Protein AF-A0A441V9D4-F1 (afdb_monomer_lite)

pLDDT: mean 89.5, std 7.56, range [53.25, 98.12]

Foldseek 3Di:
DQQQPDPDDLDDDLQCLLSNQDAVVVVGPQADNVSAGVAADDQHFDFPPDDPPAFRAADDDDDDDDDPPDPPVVSVVSVVVVCVCLPPVNQLVCCVRRVDHDDPVSLVDVVVVVCVSSRRCSSLCSLFPVVCSRDDPDPPQLDCVVLVVLVVVLVVCCVVVVDPPVVSVVSSVVVSCVVLVVQVVCCVVPVPSVVPRDDDDDDDDVVVFEPPVVGHHDDDPDRDDDTDDDDVVVVSCNSPVD

Radius of gyration: 22.53 Å; chains: 1; bounding box: 52×40×64 Å

Sequence (242 aa):
LSQGNVAQQIFWYTAFLADMVKPKSEGNNTVDDEGNLLWRMAPSPHGPYWKEGQKIGYQDVGSWTILKSTPADRAKAAWLYAQFVVSKTVSLKKSHVGLTLIRDSDIRHQSFTDRAPKLGGWVEFYRSPDRVAWSPTGINVPDYPKLAQIWWQQIGDVNSGAFTPQQAMDRLAEEMDITMARMQAADESAKVYGGCGPRLNEPKDPAEWLGKPNGPKAKLENEKPKGETIVYEELIKRWTTQ

Secondary structure (DSSP, 8-state):
-TTS--S--S---GGGTTGGGS-GGGT-TTB-TTS-BS----PPPPPTT--TTS-------------TTS-HHHHHHHHHHHHHHTSHHHHHHHHHHH---S-HHHHTSHHHHHHGGGTTTHHHHHHSGGGGGG----TT-TTHHHHHHHHHHHHHHHHTTSS-HHHHHHHHHHHHHHHHHHHHHHHHHH-TTTT----PPPP--GGGTTTSTTSPPPPPS-SSPPP----HHHHHHHHH--

Structure (mmCIF, N/CA/C/O backbone):
data_AF-A0A441V9D4-F1
#
_entry.id   AF-A0A441V9D4-F1
#
loop_
_atom_site.group_PDB
_atom_site.id
_atom_site.type_symbol
_atom_site.label_atom_id
_atom_site.label_alt_id
_atom_site.label_comp_id
_atom_site.label_asym_id
_atom_site.label_entity_id
_atom_site.label_seq_id
_atom_site.pdbx_PDB_ins_code
_atom_site.Cartn_x
_atom_site.Cartn_y
_atom_site.Cartn_z
_atom_site.occupancy
_atom_site.B_iso_or_equiv
_atom_site.auth_seq_id
_atom_site.auth_comp_id
_atom_site.auth_asym_id
_atom_site.auth_atom_id
_atom_site.pdbx_PDB_model_num
ATOM 1 N N . LEU A 1 1 ? 3.355 -6.249 15.312 1.00 61.53 1 LEU A N 1
ATOM 2 C CA . LEU A 1 1 ? 2.379 -5.226 14.853 1.00 61.53 1 LEU A CA 1
ATOM 3 C C . LEU A 1 1 ? 1.084 -5.323 15.642 1.00 61.53 1 LEU A C 1
ATOM 5 O O . LEU A 1 1 ? 0.944 -4.566 16.589 1.00 61.53 1 LEU A O 1
ATOM 9 N N . SER A 1 2 ? 0.219 -6.309 15.378 1.00 69.00 2 SER A N 1
ATOM 10 C CA . SER A 1 2 ? -0.985 -6.555 16.198 1.00 69.00 2 SER A CA 1
ATOM 11 C C . SER A 1 2 ? -0.696 -7.085 17.606 1.00 69.00 2 SER A C 1
ATOM 13 O O . SER A 1 2 ? -1.579 -7.123 18.446 1.00 69.00 2 SER A O 1
ATOM 15 N N . GLN A 1 3 ? 0.553 -7.463 17.882 1.00 77.19 3 GLN A N 1
ATOM 16 C CA . GLN A 1 3 ? 1.002 -7.949 19.188 1.00 77.19 3 GLN A CA 1
ATOM 17 C C . GLN A 1 3 ? 1.490 -6.839 20.140 1.00 77.19 3 GLN A C 1
ATOM 19 O O . GLN A 1 3 ? 1.937 -7.155 21.238 1.00 77.19 3 GLN A O 1
ATOM 24 N N . GLY A 1 4 ? 1.462 -5.561 19.733 1.00 78.94 4 GLY A N 1
ATOM 25 C CA . GLY A 1 4 ? 1.824 -4.428 20.606 1.00 78.94 4 GLY A CA 1
ATOM 26 C C . GLY A 1 4 ? 3.320 -4.255 20.908 1.00 78.94 4 GLY A C 1
ATOM 27 O O . GLY A 1 4 ? 3.685 -3.493 21.791 1.00 78.94 4 GLY A O 1
ATOM 28 N N . ASN A 1 5 ? 4.203 -4.934 20.174 1.00 85.88 5 ASN A N 1
ATOM 29 C CA . ASN A 1 5 ? 5.654 -4.921 20.400 1.00 85.88 5 ASN A CA 1
ATOM 30 C C . ASN A 1 5 ? 6.437 -3.890 19.561 1.00 85.88 5 ASN A C 1
ATOM 32 O O . ASN A 1 5 ? 7.664 -3.907 19.556 1.00 85.88 5 ASN A O 1
ATOM 36 N N . VAL A 1 6 ? 5.748 -3.031 18.806 1.00 85.50 6 VAL A N 1
ATOM 37 C CA . VAL A 1 6 ? 6.351 -2.053 17.888 1.00 85.50 6 VAL A CA 1
ATOM 38 C C . VAL A 1 6 ? 5.727 -0.686 18.153 1.00 85.50 6 VAL A C 1
ATOM 40 O O . VAL A 1 6 ? 4.509 -0.557 18.092 1.00 85.50 6 VAL A O 1
ATOM 43 N N . ALA A 1 7 ? 6.559 0.326 18.420 1.00 85.12 7 ALA A N 1
ATOM 44 C CA . ALA A 1 7 ? 6.100 1.671 18.783 1.00 85.12 7 ALA A CA 1
ATOM 45 C C . ALA A 1 7 ? 5.559 2.488 17.595 1.00 85.12 7 ALA A C 1
ATOM 47 O O . ALA A 1 7 ? 4.686 3.331 17.772 1.00 85.12 7 ALA A O 1
ATOM 48 N N . GLN A 1 8 ? 6.066 2.245 16.382 1.00 86.25 8 GLN A N 1
ATOM 49 C CA . GLN A 1 8 ? 5.631 2.944 15.175 1.00 86.25 8 GLN A CA 1
ATOM 50 C C . GLN A 1 8 ? 5.748 2.044 13.949 1.00 86.25 8 GLN A C 1
ATOM 52 O O . GLN A 1 8 ? 6.710 1.290 13.802 1.00 86.25 8 GLN A O 1
ATOM 57 N N . GLN A 1 9 ? 4.785 2.171 13.039 1.00 83.81 9 GLN A N 1
ATOM 58 C CA . GLN A 1 9 ? 4.801 1.493 11.754 1.00 83.81 9 GLN A CA 1
ATOM 59 C C . GLN A 1 9 ? 4.514 2.484 10.623 1.00 83.81 9 GLN A C 1
ATOM 61 O O . GLN A 1 9 ? 3.628 3.325 10.738 1.00 83.81 9 GLN A O 1
ATOM 66 N N . ILE A 1 10 ? 5.268 2.375 9.530 1.00 83.38 10 ILE A N 1
ATOM 67 C CA . ILE A 1 10 ? 5.139 3.237 8.338 1.00 83.38 10 ILE A CA 1
ATOM 68 C C . ILE A 1 10 ? 4.354 2.577 7.195 1.00 83.38 10 ILE A C 1
ATOM 70 O O . ILE A 1 10 ? 4.131 3.177 6.150 1.00 83.38 10 ILE A O 1
ATOM 74 N N . PHE A 1 11 ? 3.954 1.327 7.398 1.00 79.56 11 PHE A N 1
ATOM 75 C CA . PHE A 1 11 ? 3.250 0.474 6.452 1.00 79.56 11 PHE A CA 1
ATOM 76 C C . PHE A 1 11 ? 2.090 -0.198 7.188 1.00 79.56 11 PHE A C 1
ATOM 78 O O . PHE A 1 11 ? 2.214 -0.428 8.380 1.00 79.56 11 PHE A O 1
ATOM 85 N N . TRP A 1 12 ? 0.968 -0.512 6.544 1.00 76.38 12 TRP A N 1
ATOM 86 C CA . TRP A 1 12 ? -0.177 -1.107 7.245 1.00 76.38 12 TRP A CA 1
ATOM 87 C C . TRP A 1 12 ? -1.007 -1.976 6.288 1.00 76.38 12 TRP A C 1
ATOM 89 O O . TRP A 1 12 ? -1.479 -1.488 5.269 1.00 76.38 12 TRP A O 1
ATOM 99 N N . TYR A 1 13 ? -1.267 -3.239 6.653 1.00 80.56 13 TYR A N 1
ATOM 100 C CA . TYR A 1 13 ? -2.389 -4.026 6.111 1.00 80.56 13 TYR A CA 1
ATOM 101 C C . TYR A 1 13 ? -3.687 -3.874 6.922 1.00 80.56 13 TYR A C 1
ATOM 103 O O . TYR A 1 13 ? -3.770 -4.339 8.064 1.00 80.56 13 TYR A O 1
ATOM 111 N N . THR A 1 14 ? -4.712 -3.240 6.349 1.00 80.06 14 THR A N 1
ATOM 112 C CA . THR A 1 14 ? -6.026 -3.061 7.005 1.00 80.06 14 THR A CA 1
ATOM 113 C C . THR A 1 14 ? -6.645 -4.382 7.468 1.00 80.06 14 THR A C 1
ATOM 115 O O . THR A 1 14 ? -7.387 -4.390 8.444 1.00 80.06 14 THR A O 1
ATOM 118 N N . ALA A 1 15 ? -6.258 -5.506 6.858 1.00 82.56 15 ALA A N 1
ATOM 119 C CA . ALA A 1 15 ? -6.639 -6.855 7.273 1.00 82.56 15 ALA A CA 1
ATOM 120 C C . ALA A 1 15 ? -6.346 -7.173 8.755 1.00 82.56 15 ALA A C 1
ATOM 122 O O . ALA A 1 15 ? -7.066 -7.967 9.351 1.00 82.56 15 ALA A O 1
ATOM 123 N N . PHE A 1 16 ? -5.331 -6.552 9.367 1.00 87.12 16 PHE A N 1
ATOM 124 C CA . PHE A 1 16 ? -4.980 -6.783 10.776 1.00 87.12 16 PHE A CA 1
ATOM 125 C C . PHE A 1 16 ? -5.658 -5.813 11.747 1.00 87.12 16 PHE A C 1
ATOM 127 O O . PHE A 1 16 ? -5.557 -5.980 12.961 1.00 87.12 16 PHE A O 1
ATOM 134 N N . LEU A 1 17 ? -6.349 -4.790 11.239 1.00 89.88 17 LEU A N 1
ATOM 135 C CA . LEU A 1 17 ? -6.917 -3.735 12.074 1.00 89.88 17 LEU A CA 1
ATOM 136 C C . LEU A 1 17 ? -8.009 -4.269 13.012 1.00 89.88 17 LEU A C 1
ATOM 138 O O . LEU A 1 17 ? -8.083 -3.839 14.158 1.00 89.88 17 LEU A O 1
ATOM 142 N N . ALA A 1 18 ? -8.817 -5.229 12.555 1.00 92.25 18 ALA A N 1
ATOM 143 C CA . ALA A 1 18 ? -9.831 -5.869 13.391 1.00 92.25 18 ALA A CA 1
ATOM 144 C C . ALA A 1 18 ? -9.222 -6.548 14.631 1.00 92.25 18 ALA A C 1
ATOM 146 O O . ALA A 1 18 ? -9.788 -6.443 15.716 1.00 92.25 18 ALA A O 1
ATOM 147 N N . ASP A 1 19 ? -8.051 -7.178 14.497 1.00 91.25 19 ASP A N 1
ATOM 148 C CA . ASP A 1 19 ? -7.349 -7.793 15.627 1.00 91.25 19 ASP A CA 1
ATOM 149 C C . ASP A 1 19 ? -6.736 -6.747 16.567 1.00 91.25 19 ASP A C 1
ATOM 151 O O . ASP A 1 19 ? -6.732 -6.936 17.778 1.00 91.25 19 ASP A O 1
ATOM 155 N N . MET A 1 20 ? -6.291 -5.607 16.028 1.00 91.19 20 MET A N 1
ATOM 156 C CA . MET A 1 20 ? -5.691 -4.499 16.790 1.00 91.19 20 MET A CA 1
ATOM 157 C C . MET A 1 20 ? -6.681 -3.695 17.646 1.00 91.19 20 MET A C 1
ATOM 159 O O . MET A 1 20 ? -6.271 -2.799 18.391 1.00 91.19 20 MET A O 1
ATOM 163 N N . VAL A 1 21 ? -7.979 -3.973 17.531 1.00 92.56 21 VAL A N 1
ATOM 164 C CA . VAL A 1 21 ? -9.031 -3.329 18.334 1.00 92.56 21 VAL A CA 1
ATOM 165 C C . VAL A 1 21 ? -9.796 -4.324 19.207 1.00 92.56 21 VAL A C 1
ATOM 167 O O . VAL A 1 21 ? -10.773 -3.946 19.854 1.00 92.56 21 VAL A O 1
ATOM 170 N N . LYS A 1 22 ? -9.375 -5.596 19.230 1.00 92.88 22 LYS A N 1
ATOM 171 C CA . LYS A 1 22 ? -9.958 -6.599 20.124 1.00 92.88 22 LYS A CA 1
ATOM 172 C C . LYS A 1 22 ? -9.687 -6.250 21.592 1.00 92.88 22 LYS A C 1
ATOM 174 O O . LYS A 1 22 ? -8.678 -5.607 21.881 1.00 92.88 22 LYS A O 1
ATOM 179 N N . PRO A 1 23 ? -10.544 -6.681 22.527 1.00 92.88 23 PRO A N 1
ATOM 180 C CA . PRO A 1 23 ? -10.295 -6.514 23.954 1.00 92.88 23 PRO A CA 1
ATOM 181 C C . PRO A 1 23 ? -9.017 -7.221 24.420 1.00 92.88 23 PRO A C 1
ATOM 183 O O . PRO A 1 23 ? -8.630 -8.259 23.879 1.00 92.88 23 PRO A O 1
ATOM 186 N N . LYS A 1 24 ? -8.415 -6.717 25.502 1.00 91.88 24 LYS A N 1
ATOM 187 C CA . LYS A 1 24 ? -7.243 -7.338 26.140 1.00 91.88 24 LYS A CA 1
ATOM 188 C C . LYS A 1 24 ? -7.515 -8.769 26.617 1.00 91.88 24 LYS A C 1
ATOM 190 O O . LYS A 1 24 ? -6.626 -9.613 26.565 1.00 91.88 24 LYS A O 1
ATOM 195 N N . SER A 1 25 ? -8.759 -9.071 26.999 1.00 92.38 25 SER A N 1
ATOM 196 C CA . SER A 1 25 ? -9.208 -10.418 27.386 1.00 92.38 25 SER A CA 1
ATOM 197 C C . SER A 1 25 ? -9.105 -11.460 26.265 1.00 92.38 25 SER A C 1
ATOM 199 O O . SER A 1 25 ? -9.059 -12.651 26.556 1.00 92.38 25 SER A O 1
ATOM 201 N N . GLU A 1 26 ? -9.021 -11.036 25.001 1.00 92.50 26 GLU A N 1
ATOM 202 C CA . GLU A 1 26 ? -8.775 -11.909 23.844 1.00 92.50 26 GLU A CA 1
ATOM 203 C C . GLU A 1 26 ? -7.275 -12.022 23.497 1.00 92.50 26 GLU A C 1
ATOM 205 O O . GLU A 1 26 ? -6.914 -12.486 22.417 1.00 92.50 26 GLU A O 1
ATOM 210 N N . GLY A 1 27 ? -6.385 -11.593 24.400 1.00 90.06 27 GLY A N 1
ATOM 211 C CA . GLY A 1 27 ? -4.933 -11.632 24.207 1.00 90.06 27 GLY A CA 1
ATOM 212 C C . GLY A 1 27 ? -4.378 -10.465 23.386 1.00 90.06 27 GLY A C 1
ATOM 213 O O . GLY A 1 27 ? -3.260 -10.556 22.877 1.00 90.06 27 GLY A O 1
ATOM 214 N N . ASN A 1 28 ? -5.141 -9.378 23.232 1.00 91.19 28 ASN A N 1
ATOM 215 C CA . ASN A 1 28 ? -4.685 -8.197 22.510 1.00 91.19 28 ASN A CA 1
ATOM 216 C C . ASN A 1 28 ? -3.871 -7.248 23.406 1.00 91.19 28 ASN A C 1
ATOM 218 O O . ASN A 1 28 ? -4.393 -6.688 24.365 1.00 91.19 28 ASN A O 1
ATOM 222 N N . ASN A 1 29 ? -2.619 -6.987 23.034 1.00 92.31 29 ASN A N 1
ATOM 223 C CA . ASN A 1 29 ? -1.729 -6.070 23.754 1.00 92.31 29 ASN A CA 1
ATOM 224 C C . ASN A 1 29 ? -1.751 -4.632 23.210 1.00 92.31 29 ASN A C 1
ATOM 226 O O . ASN A 1 29 ? -0.979 -3.792 23.663 1.00 92.31 29 ASN A O 1
ATOM 230 N N . THR A 1 30 ? -2.577 -4.330 22.205 1.00 91.69 30 THR A N 1
ATOM 231 C CA . THR A 1 30 ? -2.666 -2.985 21.611 1.00 91.69 30 THR A CA 1
ATOM 232 C C . THR A 1 30 ? -3.759 -2.120 22.239 1.00 91.69 30 THR A C 1
ATOM 234 O O . THR A 1 30 ? -4.046 -1.032 21.730 1.00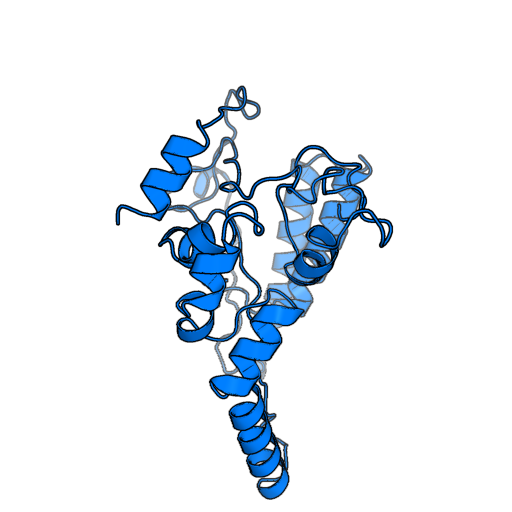 91.69 30 THR A O 1
ATOM 237 N N . VAL A 1 31 ? -4.369 -2.594 23.328 1.00 93.25 31 VAL A N 1
ATOM 238 C CA . VAL A 1 31 ? -5.393 -1.897 24.111 1.00 93.25 31 VAL A CA 1
ATOM 239 C C . VAL A 1 31 ? -5.057 -1.948 25.604 1.00 93.25 31 VAL A C 1
ATOM 241 O O . VAL A 1 31 ? -4.401 -2.888 26.056 1.00 93.25 31 VAL A O 1
ATOM 244 N N . ASP A 1 32 ? -5.479 -0.935 26.358 1.00 92.19 32 ASP A N 1
ATOM 245 C CA . ASP A 1 32 ? -5.360 -0.903 27.821 1.00 92.19 32 ASP A CA 1
ATOM 246 C C . ASP A 1 32 ? -6.441 -1.759 28.516 1.00 92.19 32 ASP A C 1
ATOM 248 O O . ASP A 1 32 ? -7.253 -2.429 27.865 1.00 92.19 32 ASP A O 1
ATOM 252 N N . ASP A 1 33 ? -6.415 -1.783 29.852 1.00 92.44 33 ASP A N 1
ATOM 253 C CA . ASP A 1 33 ? -7.360 -2.553 30.671 1.00 92.44 33 ASP A CA 1
ATOM 254 C C . ASP A 1 33 ? -8.800 -2.012 30.571 1.00 92.44 33 ASP A C 1
ATOM 256 O O . ASP A 1 33 ? -9.765 -2.765 30.712 1.00 92.44 33 ASP A O 1
ATOM 260 N N . GLU A 1 34 ? -8.958 -0.734 30.228 1.00 91.00 34 GLU A N 1
ATOM 261 C CA . GLU A 1 34 ? -10.229 -0.058 29.962 1.00 91.00 34 GLU A CA 1
ATOM 262 C C . GLU A 1 34 ? -10.699 -0.205 28.495 1.00 91.00 34 GLU A C 1
ATOM 264 O O . GLU A 1 34 ? -11.751 0.318 28.098 1.00 91.00 34 GLU A O 1
ATOM 269 N N . GLY A 1 35 ? -9.940 -0.923 27.661 1.00 89.50 35 GLY A N 1
ATOM 270 C CA . GLY A 1 35 ? -10.241 -1.160 26.251 1.00 89.50 35 GLY A CA 1
ATOM 271 C C . GLY A 1 35 ? -10.093 0.083 25.366 1.00 89.50 35 GLY A C 1
ATOM 272 O O . GLY A 1 35 ? -10.810 0.227 24.368 1.00 89.50 35 GLY A O 1
ATOM 273 N N . ASN A 1 36 ? -9.234 1.032 25.727 1.00 92.19 36 ASN A N 1
ATOM 274 C CA . ASN A 1 36 ? -8.791 2.111 24.850 1.00 92.19 36 ASN A CA 1
ATOM 275 C C . ASN A 1 36 ? -7.560 1.677 24.061 1.00 92.19 36 ASN A C 1
ATOM 277 O O . ASN A 1 36 ? -6.703 0.944 24.543 1.00 92.19 36 ASN A O 1
ATOM 281 N N . LEU A 1 37 ? -7.465 2.152 22.821 1.00 93.44 37 LEU A N 1
ATOM 282 C CA . LEU A 1 37 ? -6.337 1.823 21.959 1.00 93.44 37 LEU A CA 1
ATOM 283 C C . LEU A 1 37 ? -5.064 2.528 22.436 1.00 93.44 37 LEU A C 1
ATOM 285 O O . LEU A 1 37 ? -5.075 3.742 22.662 1.00 93.44 37 LEU A O 1
ATOM 289 N N . LEU A 1 38 ? -3.957 1.788 22.455 1.00 92.62 38 LEU A N 1
ATOM 290 C CA . LEU A 1 38 ? -2.610 2.286 22.761 1.00 92.62 38 LEU A CA 1
ATOM 291 C C . LEU A 1 38 ? -1.869 2.824 21.525 1.00 92.62 38 LEU A C 1
ATOM 293 O O . LEU A 1 38 ? -0.690 3.156 21.591 1.00 92.62 38 LEU A O 1
ATOM 297 N N . TRP A 1 39 ? -2.552 2.907 20.382 1.00 91.44 39 TRP A N 1
ATOM 298 C CA . TRP A 1 39 ? -2.001 3.380 19.115 1.00 91.44 39 TRP A CA 1
ATOM 299 C C . TRP A 1 39 ? -2.919 4.415 18.461 1.00 91.44 39 TRP A C 1
ATOM 301 O O . TRP A 1 39 ? -4.109 4.519 18.782 1.00 91.44 39 TRP A O 1
ATOM 311 N N . ARG A 1 40 ? -2.362 5.193 17.529 1.00 91.31 40 ARG A N 1
ATOM 312 C CA . ARG A 1 40 ? -3.092 6.162 16.703 1.00 91.31 40 ARG A CA 1
ATOM 313 C C . ARG A 1 40 ? -2.630 6.084 15.251 1.00 91.31 40 ARG A C 1
ATOM 315 O O . ARG A 1 40 ? -1.457 5.844 14.980 1.00 91.31 40 ARG A O 1
ATOM 322 N N . MET A 1 41 ? -3.562 6.287 14.329 1.00 89.12 41 MET A N 1
ATOM 323 C CA . MET A 1 41 ? -3.288 6.443 12.906 1.00 89.12 41 MET A CA 1
ATOM 324 C C . MET A 1 41 ? -2.726 7.837 12.648 1.00 89.12 41 MET A C 1
ATOM 326 O O . MET A 1 41 ? -3.312 8.816 13.095 1.00 89.12 41 MET A O 1
ATOM 330 N N . ALA A 1 42 ? -1.622 7.927 11.913 1.00 85.75 42 ALA A N 1
ATOM 331 C CA . ALA A 1 42 ? -0.953 9.179 11.578 1.00 85.75 42 ALA A CA 1
ATOM 332 C C . ALA A 1 42 ? -0.572 9.202 10.085 1.00 85.75 42 ALA A C 1
ATOM 334 O O . ALA A 1 42 ? -0.515 8.136 9.464 1.00 85.75 42 ALA A O 1
ATOM 335 N N . PRO A 1 43 ? -0.306 10.383 9.493 1.00 79.56 43 PRO A N 1
ATOM 336 C CA . PRO A 1 43 ? 0.235 10.488 8.146 1.00 79.56 43 PRO A CA 1
ATOM 337 C C . PRO A 1 43 ? 1.541 9.715 8.003 1.00 79.56 43 PRO A C 1
ATOM 339 O O . PRO A 1 43 ? 2.316 9.593 8.955 1.00 79.56 43 PRO A O 1
ATOM 342 N N . SER A 1 44 ? 1.808 9.242 6.787 1.00 83.69 44 SER A N 1
ATOM 343 C CA . SER A 1 44 ? 3.108 8.664 6.465 1.00 83.69 44 SER A CA 1
ATOM 344 C C . SER A 1 44 ? 4.213 9.708 6.678 1.00 83.69 44 SER A C 1
ATOM 346 O O . SER A 1 44 ? 4.051 10.853 6.251 1.00 83.69 44 SER A O 1
ATOM 348 N N . PRO A 1 45 ? 5.338 9.340 7.316 1.00 86.19 45 PRO A N 1
ATOM 349 C CA . PRO A 1 45 ? 6.486 10.229 7.408 1.00 86.19 45 PRO A CA 1
ATOM 350 C C . PRO A 1 45 ? 7.073 10.482 6.018 1.00 86.19 45 PRO A C 1
ATOM 352 O O . PRO A 1 45 ? 7.020 9.624 5.134 1.00 86.19 45 PRO A O 1
ATOM 355 N N . HIS A 1 46 ? 7.667 11.657 5.835 1.00 88.19 46 HIS A N 1
ATOM 356 C CA . HIS A 1 46 ? 8.304 12.038 4.581 1.00 88.19 46 HIS A CA 1
ATOM 357 C C . HIS A 1 46 ? 9.800 11.723 4.601 1.00 88.19 46 HIS A C 1
ATOM 359 O O . HIS A 1 46 ? 10.487 11.936 5.600 1.00 88.19 46 HIS A O 1
ATOM 365 N N . GLY A 1 47 ? 10.305 11.215 3.475 1.00 89.69 47 GLY A N 1
ATOM 366 C CA . GLY A 1 47 ? 11.741 11.089 3.241 1.00 89.69 47 GLY A CA 1
ATOM 367 C C . GLY A 1 47 ? 12.368 12.425 2.821 1.00 89.69 47 GLY A C 1
ATOM 368 O O . GLY A 1 47 ? 11.653 13.329 2.390 1.00 89.69 47 GLY A O 1
ATOM 369 N N . PRO A 1 48 ? 13.706 12.544 2.850 1.00 92.19 48 PRO A N 1
ATOM 370 C CA . PRO A 1 48 ? 14.427 13.786 2.525 1.00 92.19 48 PRO A CA 1
ATOM 371 C C . PRO A 1 48 ? 14.222 14.261 1.076 1.00 92.19 48 PRO A C 1
ATOM 373 O O . PRO A 1 48 ? 14.424 15.427 0.755 1.00 92.19 48 PRO A O 1
ATOM 376 N N . TYR A 1 49 ? 13.814 13.349 0.193 1.00 89.06 49 TYR A N 1
ATOM 377 C CA . TYR A 1 49 ? 13.533 13.617 -1.215 1.00 89.06 49 TYR A CA 1
ATOM 378 C C . TYR A 1 49 ? 12.090 14.031 -1.496 1.00 89.06 49 TYR A C 1
ATOM 380 O O . TYR A 1 49 ? 11.790 14.441 -2.623 1.00 89.06 49 TYR A O 1
ATOM 388 N N . TRP A 1 50 ? 11.206 13.889 -0.505 1.00 89.75 50 TRP A N 1
ATOM 389 C CA . TRP A 1 50 ? 9.788 14.157 -0.669 1.00 89.75 50 TRP A CA 1
ATOM 390 C C . TRP A 1 50 ? 9.530 15.661 -0.820 1.00 89.75 50 TRP A C 1
ATOM 392 O O . TRP A 1 50 ? 10.155 16.486 -0.155 1.00 89.75 50 TRP A O 1
ATOM 402 N N . LYS A 1 51 ? 8.589 16.021 -1.692 1.00 86.88 51 LYS A N 1
ATOM 403 C CA . LYS A 1 51 ? 8.103 17.392 -1.887 1.00 86.88 51 LYS A CA 1
ATOM 404 C C . LYS A 1 51 ? 6.582 17.414 -1.891 1.00 86.88 51 LYS A C 1
ATOM 406 O O . LYS A 1 51 ? 5.953 16.432 -2.282 1.00 86.88 51 LYS A O 1
ATOM 411 N N . GLU A 1 52 ? 6.005 18.557 -1.532 1.00 84.81 52 GLU A N 1
ATOM 412 C CA . GLU A 1 52 ? 4.556 18.750 -1.574 1.00 84.81 52 GLU A CA 1
ATOM 413 C C . GLU A 1 52 ? 3.976 18.377 -2.949 1.00 84.81 52 GLU A C 1
ATOM 415 O O . GLU A 1 52 ? 4.546 18.686 -3.997 1.00 84.81 52 GLU A O 1
ATOM 420 N N . GLY A 1 53 ? 2.866 17.636 -2.929 1.00 80.88 53 GLY A N 1
ATOM 421 C CA . GLY A 1 53 ? 2.229 17.074 -4.121 1.00 80.88 53 GLY A CA 1
ATOM 422 C C . GLY A 1 53 ? 2.765 15.705 -4.558 1.00 80.88 53 GLY A C 1
ATOM 423 O O . GLY A 1 53 ? 2.116 15.038 -5.367 1.00 80.88 53 GLY A O 1
ATOM 424 N N . GLN A 1 54 ? 3.896 15.230 -4.021 1.00 82.81 54 GLN A N 1
ATOM 425 C CA . GLN A 1 54 ? 4.349 13.860 -4.271 1.00 82.81 54 GLN A CA 1
ATOM 426 C C . GLN A 1 54 ? 3.515 12.841 -3.491 1.00 82.81 54 GLN A C 1
ATOM 428 O O . GLN A 1 54 ? 3.103 13.069 -2.352 1.00 82.81 54 GLN A O 1
ATOM 433 N N . LYS A 1 55 ? 3.295 11.676 -4.110 1.00 78.38 55 LYS A N 1
ATOM 434 C CA . LYS A 1 55 ? 2.624 10.543 -3.468 1.00 78.38 55 LYS A CA 1
ATOM 435 C C . LYS A 1 55 ? 3.430 10.069 -2.258 1.00 78.38 55 LYS A C 1
ATOM 437 O O . LYS A 1 55 ? 4.656 10.032 -2.291 1.00 78.38 55 LYS A O 1
ATOM 442 N N . ILE A 1 56 ? 2.712 9.686 -1.210 1.00 82.56 56 ILE A N 1
ATOM 443 C CA . ILE A 1 56 ? 3.271 9.227 0.074 1.00 82.56 56 ILE A CA 1
ATOM 444 C C . ILE A 1 56 ? 3.242 7.701 0.227 1.00 82.56 56 ILE A C 1
ATOM 446 O O . ILE A 1 56 ? 3.751 7.153 1.199 1.00 82.56 56 ILE A O 1
ATOM 450 N N . GLY A 1 57 ? 2.667 7.007 -0.755 1.00 80.56 57 GLY A N 1
ATOM 451 C CA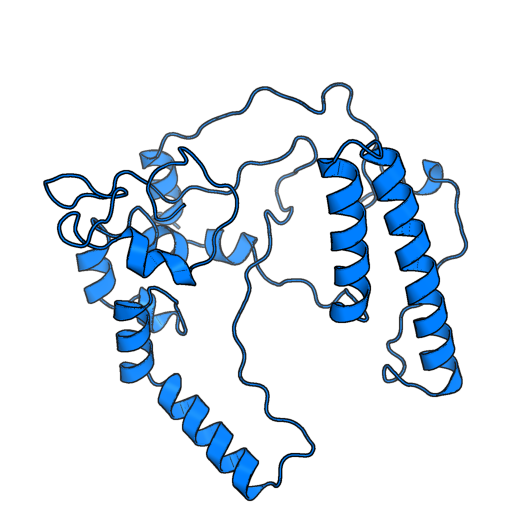 . GLY A 1 57 ? 2.597 5.555 -0.826 1.00 80.56 57 GLY A CA 1
ATOM 452 C C . GLY A 1 57 ? 1.559 5.108 -1.849 1.00 80.56 57 GLY A C 1
ATOM 453 O O . GLY A 1 57 ? 1.105 5.909 -2.670 1.00 80.56 57 GLY A O 1
ATOM 454 N N . TYR A 1 58 ? 1.182 3.833 -1.772 1.00 80.50 58 TYR A N 1
ATOM 455 C CA . TYR A 1 58 ? 0.078 3.252 -2.531 1.00 80.50 58 TYR A CA 1
ATOM 456 C C . TYR A 1 58 ? -0.960 2.622 -1.591 1.00 80.50 58 TYR A C 1
ATOM 458 O O . TYR A 1 58 ? -0.642 2.270 -0.454 1.00 80.50 58 TYR A O 1
ATOM 466 N N . GLN A 1 59 ? -2.202 2.504 -2.058 1.00 81.25 59 GLN A N 1
ATOM 467 C CA . GLN A 1 59 ? -3.252 1.719 -1.410 1.00 81.25 59 GLN A CA 1
ATOM 468 C C . GLN A 1 59 ? -3.655 0.566 -2.320 1.00 81.25 59 GLN A C 1
ATOM 470 O O . GLN A 1 59 ? -3.988 0.772 -3.488 1.00 81.25 59 GLN A O 1
ATOM 475 N N . ASP A 1 60 ? -3.680 -0.638 -1.760 1.00 81.00 60 ASP A N 1
ATOM 476 C CA . ASP A 1 60 ? -4.218 -1.798 -2.454 1.00 81.00 60 ASP A CA 1
ATOM 477 C C . ASP A 1 60 ? -5.745 -1.765 -2.407 1.00 81.00 60 ASP A C 1
ATOM 479 O O . ASP A 1 60 ? -6.359 -1.741 -1.336 1.00 81.00 60 ASP A O 1
ATOM 483 N N . VAL A 1 61 ? -6.369 -1.779 -3.585 1.00 82.69 61 VAL A N 1
ATOM 484 C CA . VAL A 1 61 ? -7.826 -1.790 -3.726 1.00 82.69 61 VAL A CA 1
ATOM 485 C C . VAL A 1 61 ? -8.260 -3.128 -4.309 1.00 82.69 61 VAL A C 1
ATOM 487 O O . VAL A 1 61 ? -8.011 -3.438 -5.476 1.00 82.69 61 VAL A O 1
ATOM 490 N N . GLY A 1 62 ? -8.938 -3.929 -3.487 1.00 84.56 62 GLY A N 1
ATOM 491 C CA . GLY A 1 62 ? -9.526 -5.190 -3.926 1.00 84.56 62 GLY A CA 1
ATOM 492 C C . GLY A 1 62 ? -10.538 -4.967 -5.051 1.00 84.56 62 GLY A C 1
ATOM 493 O O . GLY A 1 62 ? -11.409 -4.104 -4.952 1.00 84.56 62 GLY A O 1
ATOM 494 N N . SER A 1 63 ? -10.434 -5.764 -6.114 1.00 88.62 63 SER A N 1
ATOM 495 C CA . SER A 1 63 ? -11.303 -5.678 -7.290 1.00 88.62 63 SER A CA 1
ATOM 496 C C . SER A 1 63 ? -11.902 -7.039 -7.631 1.00 88.62 63 SER A C 1
ATOM 498 O O . SER A 1 63 ? -11.275 -8.079 -7.433 1.00 88.62 63 SER A O 1
ATOM 500 N N . TRP A 1 64 ? -13.121 -7.031 -8.169 1.00 93.56 64 TRP A N 1
ATOM 501 C CA . TRP A 1 64 ? -13.728 -8.223 -8.755 1.00 93.56 64 TRP A CA 1
ATOM 502 C C . TRP A 1 64 ? -13.287 -8.354 -10.210 1.00 93.56 64 TRP A C 1
ATOM 504 O O . TRP A 1 64 ? -13.641 -7.523 -11.044 1.00 93.56 64 TRP A O 1
ATOM 514 N N . THR A 1 65 ? -12.552 -9.418 -10.518 1.00 93.81 65 THR A N 1
ATOM 515 C CA . THR A 1 65 ? -12.082 -9.699 -11.878 1.00 93.81 65 THR A CA 1
ATOM 516 C C . THR A 1 65 ? -12.896 -10.836 -12.481 1.00 93.81 65 THR A C 1
ATOM 518 O O . THR A 1 65 ? -12.846 -11.965 -11.998 1.00 93.81 65 THR A O 1
ATOM 521 N N . ILE A 1 66 ? -13.633 -10.550 -13.555 1.00 95.75 66 ILE A N 1
ATOM 522 C CA . ILE A 1 66 ? -14.355 -11.556 -14.345 1.00 95.75 66 ILE A CA 1
ATOM 523 C C . ILE A 1 66 ? -13.591 -11.745 -15.656 1.00 95.75 66 ILE A C 1
ATOM 525 O O . ILE A 1 66 ? -13.470 -10.815 -16.452 1.00 95.75 66 ILE A O 1
ATOM 529 N N . LEU A 1 67 ? -13.042 -12.943 -15.873 1.00 95.62 67 LEU A N 1
ATOM 530 C CA . LEU A 1 67 ? -12.222 -13.226 -17.051 1.00 95.62 67 LEU A CA 1
ATOM 531 C C . LEU A 1 67 ? -13.078 -13.228 -18.319 1.00 95.62 67 L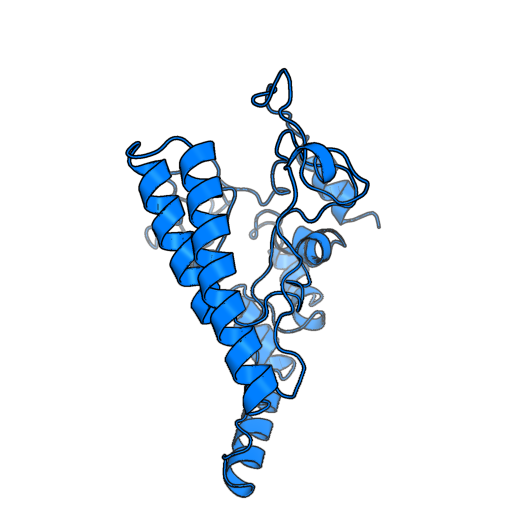EU A C 1
ATOM 533 O O . LEU A 1 67 ? -14.182 -13.773 -18.313 1.00 95.62 67 LEU A O 1
ATOM 537 N N . LYS A 1 68 ? -12.536 -12.715 -19.429 1.00 93.19 68 LYS A N 1
ATOM 538 C CA . LYS A 1 68 ? -13.208 -12.730 -20.744 1.00 93.19 68 LYS A CA 1
ATOM 539 C C . LYS A 1 68 ? -13.556 -14.142 -21.232 1.00 93.19 68 LYS A C 1
ATOM 541 O O . LYS A 1 68 ? -14.505 -14.304 -21.984 1.00 93.19 68 LYS A O 1
ATOM 546 N N . SER A 1 69 ? -12.798 -15.150 -20.801 1.00 96.62 69 SER A N 1
ATOM 547 C CA . SER A 1 69 ? -13.032 -16.565 -21.110 1.00 96.62 69 SER A CA 1
ATOM 548 C C . SER A 1 69 ? -14.157 -17.202 -20.287 1.00 96.62 69 SER A C 1
ATOM 550 O O . SER A 1 69 ? -14.530 -18.344 -20.550 1.00 96.62 69 SER A O 1
ATOM 552 N N . THR A 1 70 ? -14.694 -16.504 -19.281 1.00 97.56 70 THR A N 1
ATOM 553 C CA . THR A 1 70 ? -15.768 -17.032 -18.431 1.00 97.56 70 THR A CA 1
ATOM 554 C C . THR A 1 70 ? -17.049 -17.183 -19.259 1.00 97.56 70 THR A C 1
ATOM 556 O O . THR A 1 70 ? -17.489 -16.192 -19.846 1.00 97.56 70 THR A O 1
ATOM 559 N N . PRO A 1 71 ? -17.693 -18.369 -19.283 1.00 98.00 71 PRO A N 1
ATOM 560 C CA . PRO A 1 71 ? -18.990 -18.547 -19.931 1.00 98.00 71 PRO A CA 1
ATOM 561 C C . PRO A 1 71 ? -20.010 -17.500 -19.468 1.00 98.00 71 PRO A C 1
ATOM 563 O O . PRO A 1 71 ? -20.047 -17.137 -18.290 1.00 98.00 71 PRO A O 1
ATOM 566 N N . ALA A 1 72 ? -20.819 -16.988 -20.397 1.00 97.88 72 ALA A N 1
ATOM 567 C CA . ALA A 1 72 ? -21.647 -15.805 -20.160 1.00 97.88 72 ALA A CA 1
ATOM 568 C C . ALA A 1 72 ? -22.655 -15.974 -19.007 1.00 97.88 72 ALA A C 1
ATOM 570 O O . ALA A 1 72 ? -22.924 -15.024 -18.273 1.00 97.88 72 ALA A O 1
ATOM 571 N N . ASP A 1 73 ? -23.205 -17.174 -18.831 1.00 98.00 73 ASP A N 1
ATOM 572 C CA . ASP A 1 73 ? -24.088 -17.542 -17.721 1.00 98.00 73 ASP A CA 1
ATOM 573 C C . ASP A 1 73 ? -23.370 -17.443 -16.363 1.00 98.00 73 ASP A C 1
ATOM 575 O O . ASP A 1 73 ? -23.863 -16.796 -15.436 1.00 98.00 73 ASP A O 1
ATOM 579 N N . ARG A 1 74 ? -22.153 -17.987 -16.269 1.00 98.06 74 ARG A N 1
ATOM 580 C CA . ARG A 1 74 ? -21.315 -17.931 -15.063 1.00 98.06 74 ARG A CA 1
ATOM 581 C C . ARG A 1 74 ? -20.813 -16.523 -14.776 1.00 98.06 74 ARG A C 1
ATOM 583 O O . ARG A 1 74 ? -20.793 -16.113 -13.620 1.00 98.06 74 ARG A O 1
ATOM 590 N N . ALA A 1 75 ? -20.455 -15.766 -15.812 1.00 98.00 75 ALA A N 1
ATOM 591 C CA . ALA A 1 75 ? -20.035 -14.374 -15.682 1.00 98.00 75 ALA A CA 1
ATOM 592 C C . ALA A 1 75 ? -21.154 -13.507 -15.082 1.00 98.00 75 ALA A C 1
ATOM 594 O O . ALA A 1 75 ? -20.905 -12.733 -14.159 1.00 98.00 75 ALA A O 1
ATOM 595 N N . LYS A 1 76 ? -22.400 -13.685 -15.543 1.00 98.00 76 LYS A N 1
ATOM 596 C CA . LYS A 1 76 ? -23.577 -13.003 -14.979 1.00 98.00 76 LYS A CA 1
ATOM 597 C C . LYS A 1 76 ? -23.811 -13.385 -13.519 1.00 98.00 76 LYS A C 1
ATOM 599 O O . LYS A 1 76 ? -24.038 -12.502 -12.697 1.00 98.00 76 LYS A O 1
ATOM 604 N N . ALA A 1 77 ? -23.715 -14.672 -13.181 1.00 97.88 77 ALA A N 1
ATOM 605 C CA . ALA A 1 77 ? -23.858 -15.133 -11.800 1.00 97.88 77 ALA A CA 1
ATOM 606 C C . ALA A 1 77 ? -22.770 -14.547 -10.879 1.00 97.88 77 ALA A C 1
ATOM 608 O O . ALA A 1 77 ? -23.084 -14.026 -9.809 1.00 97.88 77 ALA A O 1
ATOM 609 N N . ALA A 1 78 ? -21.507 -14.561 -11.316 1.00 97.88 78 ALA A N 1
ATOM 610 C CA . ALA A 1 78 ? -20.394 -13.958 -10.585 1.00 97.88 78 ALA A CA 1
ATOM 611 C C . ALA A 1 78 ? -20.587 -12.445 -10.398 1.00 97.88 78 ALA A C 1
ATOM 613 O O . ALA A 1 78 ? -20.361 -11.925 -9.306 1.00 97.88 78 ALA A O 1
ATOM 614 N N . TRP A 1 79 ? -21.062 -11.746 -11.432 1.00 97.69 79 TRP A N 1
ATOM 615 C CA . TRP A 1 79 ? -21.377 -10.323 -11.352 1.00 97.69 79 TRP A CA 1
ATOM 616 C C . TRP A 1 79 ? -22.492 -10.038 -10.337 1.00 97.69 79 TRP A C 1
ATOM 618 O O . TRP A 1 79 ? -22.322 -9.168 -9.486 1.00 97.69 79 TRP A O 1
ATOM 628 N N . LEU A 1 80 ? -23.590 -10.802 -10.355 1.00 98.12 80 LEU A N 1
ATOM 629 C CA . LEU A 1 80 ? -24.677 -10.669 -9.375 1.00 98.12 80 LEU A CA 1
ATOM 630 C C . LEU A 1 80 ? -24.196 -10.928 -7.942 1.00 98.12 80 LEU A C 1
ATOM 632 O O . LEU A 1 80 ? -24.553 -10.187 -7.026 1.00 98.12 80 LEU A O 1
ATOM 636 N N . TYR A 1 81 ? -23.347 -11.937 -7.743 1.00 97.62 81 TYR A N 1
ATOM 637 C CA . TYR A 1 81 ? -22.753 -12.209 -6.438 1.00 97.62 81 TYR A CA 1
ATOM 638 C C . TYR A 1 81 ? -21.848 -11.063 -5.969 1.00 97.62 81 TYR A C 1
ATOM 640 O O . TYR A 1 81 ? -21.946 -10.636 -4.817 1.00 97.62 81 TYR A O 1
ATOM 648 N N . ALA A 1 82 ? -21.026 -10.503 -6.861 1.00 97.25 82 ALA A N 1
ATOM 649 C CA . ALA A 1 82 ? -20.225 -9.323 -6.557 1.00 97.25 82 ALA A CA 1
ATOM 650 C C . ALA A 1 82 ? -21.117 -8.145 -6.128 1.00 97.25 82 ALA A C 1
ATOM 652 O O . ALA A 1 82 ? -20.845 -7.539 -5.092 1.00 97.25 82 ALA A O 1
ATOM 653 N N . GLN A 1 83 ? -22.221 -7.881 -6.845 1.00 96.94 83 GLN A N 1
ATOM 654 C CA . GLN A 1 83 ? -23.202 -6.848 -6.475 1.00 96.94 83 GLN A CA 1
ATOM 655 C C . GLN A 1 83 ? -23.809 -7.090 -5.087 1.00 96.94 83 GLN A C 1
ATOM 657 O O . GLN A 1 83 ? -23.899 -6.161 -4.285 1.00 96.94 83 GLN A O 1
ATOM 662 N N . PHE A 1 84 ? -24.183 -8.332 -4.768 1.00 97.50 84 PHE A N 1
ATOM 663 C CA . PHE A 1 84 ? -24.684 -8.694 -3.440 1.00 97.50 84 PHE A CA 1
ATOM 664 C C . PHE A 1 84 ? -23.645 -8.411 -2.346 1.00 97.50 84 PHE A C 1
ATOM 666 O O . PHE A 1 84 ? -23.965 -7.776 -1.339 1.00 97.50 84 PHE A O 1
ATOM 673 N N . VAL A 1 85 ? -22.391 -8.819 -2.554 1.00 96.31 85 VAL A N 1
ATOM 674 C CA . VAL A 1 85 ? -21.306 -8.641 -1.577 1.00 96.31 85 VAL A CA 1
ATOM 675 C C . VAL A 1 85 ? -20.979 -7.164 -1.322 1.00 96.31 85 VAL A C 1
ATOM 677 O O . VAL A 1 85 ? -20.611 -6.814 -0.200 1.00 96.31 85 VAL A O 1
ATOM 680 N N . VAL A 1 86 ? -21.133 -6.301 -2.329 1.00 96.12 86 VAL A N 1
ATOM 681 C CA . VAL A 1 86 ? -20.913 -4.847 -2.212 1.00 96.12 86 VAL A CA 1
ATOM 682 C C . VAL A 1 86 ? -22.203 -4.054 -1.972 1.00 96.12 86 VAL A C 1
ATOM 684 O O . VAL A 1 86 ? -22.189 -2.821 -2.027 1.00 96.12 86 VAL A O 1
ATOM 687 N N . SER A 1 87 ? -23.327 -4.732 -1.727 1.00 97.25 87 SER A N 1
ATOM 688 C CA . SER A 1 87 ? -24.589 -4.084 -1.366 1.00 97.25 87 SER A CA 1
ATOM 689 C C . SER A 1 87 ? -24.470 -3.410 0.001 1.00 97.25 87 SER A C 1
ATOM 691 O O . SER A 1 87 ? -23.762 -3.904 0.875 1.00 97.25 87 SER A O 1
ATOM 693 N N . LYS A 1 88 ? -25.191 -2.298 0.204 1.00 96.38 88 LYS A N 1
ATOM 694 C CA . LYS A 1 88 ? -25.054 -1.426 1.387 1.00 96.38 88 LYS A CA 1
ATOM 695 C C . LYS A 1 88 ? -25.068 -2.187 2.719 1.00 96.38 88 LYS A C 1
ATOM 697 O O . LYS A 1 88 ? -24.242 -1.925 3.581 1.00 96.38 88 LYS A O 1
ATOM 702 N N . THR A 1 89 ? -25.993 -3.129 2.900 1.00 96.81 89 THR A N 1
ATOM 703 C CA . THR A 1 89 ? -26.116 -3.884 4.158 1.00 96.81 89 THR A CA 1
ATOM 704 C C . THR A 1 89 ? -24.953 -4.854 4.360 1.00 96.81 89 THR A C 1
ATOM 706 O O . THR A 1 89 ? -24.400 -4.945 5.458 1.00 96.81 89 THR A O 1
ATOM 709 N N . VAL A 1 90 ? -24.565 -5.576 3.304 1.00 97.69 90 VAL A N 1
ATOM 710 C CA . VAL A 1 90 ? -23.497 -6.582 3.375 1.00 97.69 90 VAL A CA 1
ATOM 711 C C . VAL A 1 90 ? -22.137 -5.908 3.528 1.00 97.69 90 VAL A C 1
ATOM 713 O O . VAL A 1 90 ? -21.357 -6.317 4.390 1.00 97.69 90 VAL A O 1
ATOM 716 N N . SER A 1 91 ? -21.865 -4.856 2.754 1.00 97.06 91 SER A N 1
ATOM 717 C CA . SER A 1 91 ? -20.620 -4.092 2.839 1.00 97.06 91 SER A CA 1
ATOM 718 C C . SER A 1 91 ? -20.469 -3.423 4.201 1.00 97.06 91 SER A C 1
ATOM 720 O O . SER A 1 91 ? -19.444 -3.621 4.844 1.00 97.06 91 SER A O 1
ATOM 722 N N . LEU A 1 92 ? -21.514 -2.760 4.715 1.00 97.50 92 LEU A N 1
ATOM 723 C CA . LEU A 1 92 ? -21.486 -2.134 6.037 1.00 97.50 92 LEU A CA 1
ATOM 724 C C . LEU A 1 92 ? -21.188 -3.157 7.140 1.00 97.50 92 LEU A C 1
ATOM 726 O O . LEU A 1 92 ? -20.333 -2.919 7.997 1.00 97.50 92 LEU A O 1
ATOM 730 N N . LYS A 1 93 ? -21.837 -4.331 7.109 1.00 97.44 93 LYS A N 1
ATOM 731 C CA . LYS A 1 93 ? -21.544 -5.405 8.068 1.00 97.44 93 LYS A CA 1
ATOM 732 C C . LYS A 1 93 ? -20.097 -5.880 7.949 1.00 97.44 93 LYS A C 1
ATOM 734 O O . LYS A 1 93 ? -19.433 -6.029 8.974 1.00 97.44 93 LYS A O 1
ATOM 739 N N . LYS A 1 94 ? -19.596 -6.097 6.729 1.00 95.56 94 LYS A N 1
ATOM 740 C CA . LYS A 1 94 ? -18.198 -6.484 6.490 1.00 95.56 94 LYS A CA 1
ATOM 741 C C . LYS A 1 94 ? -17.223 -5.436 7.014 1.00 95.56 94 LYS A C 1
ATOM 743 O O . LYS A 1 94 ? -16.282 -5.805 7.708 1.00 95.56 94 LYS A O 1
ATOM 748 N N . SER A 1 95 ? -17.473 -4.153 6.772 1.00 95.69 95 SER A N 1
ATOM 749 C CA . SER A 1 95 ? -16.650 -3.066 7.299 1.00 95.69 95 SER A CA 1
ATOM 750 C C . SER A 1 95 ? -16.675 -3.019 8.823 1.00 95.69 95 SER A C 1
ATOM 752 O O . SER A 1 95 ? -15.642 -2.771 9.429 1.00 95.69 95 SER A O 1
ATOM 754 N N . HIS A 1 96 ? -17.799 -3.326 9.474 1.00 95.62 96 HIS A N 1
ATOM 755 C CA . HIS A 1 96 ? -17.840 -3.408 10.936 1.00 95.62 96 HIS A CA 1
ATOM 756 C C . HIS A 1 96 ? -17.005 -4.546 11.524 1.00 95.62 96 HIS A C 1
ATOM 758 O O . HIS A 1 96 ? -16.485 -4.377 12.629 1.00 95.62 96 HIS A O 1
ATOM 764 N N . VAL A 1 97 ? -16.915 -5.677 10.815 1.00 94.88 97 VAL A N 1
ATOM 765 C CA . VAL A 1 97 ? -16.172 -6.866 11.256 1.00 94.88 97 VAL A CA 1
ATOM 766 C C . VAL A 1 97 ? -14.691 -6.758 10.910 1.00 94.88 97 VAL A C 1
ATOM 768 O O . VAL A 1 97 ? -13.852 -6.912 11.785 1.00 94.88 97 VAL A O 1
ATOM 771 N N . GLY A 1 98 ? -14.368 -6.504 9.643 1.00 93.19 98 GLY A N 1
ATOM 772 C CA . GLY A 1 98 ? -12.994 -6.539 9.144 1.00 93.19 98 GLY A CA 1
ATOM 773 C C . GLY A 1 98 ? -12.292 -5.186 9.113 1.00 93.19 98 GLY A C 1
ATOM 774 O O . GLY A 1 98 ? -11.123 -5.142 8.752 1.00 93.19 98 GLY A O 1
ATOM 775 N N . LEU A 1 99 ? -12.998 -4.083 9.402 1.00 94.19 99 LEU A N 1
ATOM 776 C CA . LEU A 1 99 ? -12.477 -2.709 9.294 1.00 94.19 99 LEU A CA 1
ATOM 777 C C . LEU A 1 99 ? -11.772 -2.444 7.951 1.00 94.19 99 LEU A C 1
ATOM 779 O O . LEU A 1 99 ? -10.807 -1.693 7.843 1.00 94.19 99 LEU A O 1
ATOM 783 N N . THR A 1 100 ? -12.298 -3.082 6.907 1.00 90.88 100 THR A N 1
ATOM 784 C CA . THR A 1 100 ? -11.907 -2.906 5.511 1.00 90.88 100 THR A CA 1
ATOM 785 C C . THR A 1 100 ? -13.106 -2.313 4.781 1.00 90.88 100 THR A C 1
ATOM 787 O O . THR A 1 100 ? -14.208 -2.873 4.806 1.00 90.88 100 THR A O 1
ATOM 790 N N . LEU A 1 101 ? -12.916 -1.133 4.198 1.00 91.31 101 LEU A N 1
ATOM 791 C CA . LEU A 1 101 ? -13.986 -0.368 3.563 1.00 91.31 101 LEU A CA 1
ATOM 792 C C . LEU A 1 101 ? -14.158 -0.783 2.107 1.00 91.31 101 LEU A C 1
ATOM 794 O O . LEU A 1 101 ? -13.180 -0.970 1.390 1.00 91.31 101 LEU A O 1
ATOM 798 N N . ILE A 1 102 ? -15.415 -0.907 1.683 1.00 92.62 102 ILE A N 1
ATOM 799 C CA . ILE A 1 102 ? -15.776 -1.164 0.283 1.00 92.62 102 ILE A CA 1
ATOM 800 C C . ILE A 1 102 ? -16.453 0.073 -0.309 1.00 92.62 102 ILE A C 1
ATOM 802 O O . ILE A 1 102 ? -16.182 0.439 -1.451 1.00 92.62 102 ILE A O 1
ATOM 806 N N . ARG A 1 103 ? -17.335 0.732 0.455 1.00 93.62 103 ARG A N 1
ATOM 807 C CA . ARG A 1 103 ? -18.085 1.908 0.001 1.00 93.62 103 ARG A CA 1
ATOM 808 C C . ARG A 1 103 ? -17.806 3.110 0.892 1.00 93.62 103 ARG A C 1
ATOM 810 O O . ARG A 1 103 ? -17.756 2.981 2.112 1.00 93.62 103 ARG A O 1
ATOM 817 N N . ASP A 1 104 ? -17.780 4.303 0.301 1.00 94.25 104 ASP A N 1
ATOM 818 C CA . ASP A 1 104 ? -17.767 5.558 1.071 1.00 94.25 104 ASP A CA 1
ATOM 819 C C . ASP A 1 104 ? -18.993 5.655 2.002 1.00 94.25 104 ASP A C 1
ATOM 821 O O . ASP A 1 104 ? -18.881 6.021 3.169 1.00 94.25 104 ASP A O 1
ATOM 825 N N . SER A 1 105 ? -20.158 5.177 1.548 1.00 96.75 105 SER A N 1
ATOM 826 C CA . SER A 1 105 ? -21.366 5.126 2.380 1.00 96.75 105 SER A CA 1
ATOM 827 C C . SER A 1 105 ? -21.219 4.279 3.649 1.00 96.75 105 SER A C 1
ATOM 829 O O . SER A 1 105 ? -21.971 4.502 4.596 1.00 96.75 105 SER A O 1
ATOM 831 N N . ASP A 1 106 ? -20.297 3.309 3.671 1.00 97.25 106 ASP A N 1
ATOM 832 C CA . ASP A 1 106 ? -20.061 2.476 4.851 1.00 97.25 106 ASP A CA 1
ATOM 833 C C . ASP A 1 106 ? -19.360 3.306 5.930 1.00 97.25 106 ASP A C 1
ATOM 835 O O . ASP A 1 106 ? -19.865 3.403 7.045 1.00 97.25 106 ASP A O 1
ATOM 839 N N . ILE A 1 107 ? -18.260 3.995 5.591 1.00 96.06 107 ILE A N 1
ATOM 840 C CA . ILE A 1 107 ? -17.523 4.822 6.560 1.00 96.06 107 ILE A CA 1
ATOM 841 C C . ILE A 1 107 ? -18.304 6.062 6.998 1.00 96.06 107 ILE A C 1
ATOM 843 O O . ILE A 1 107 ? -18.082 6.578 8.092 1.00 96.06 107 ILE A O 1
ATOM 847 N N . ARG A 1 108 ? -19.243 6.543 6.177 1.00 96.75 108 ARG A N 1
ATOM 848 C CA . ARG A 1 108 ? -20.139 7.666 6.503 1.00 96.75 108 ARG A CA 1
ATOM 849 C C . ARG A 1 108 ? -21.336 7.269 7.371 1.00 96.75 108 ARG A C 1
ATOM 851 O O . ARG A 1 108 ? -22.063 8.150 7.819 1.00 96.75 108 ARG A O 1
ATOM 858 N N . HIS A 1 109 ? -21.561 5.980 7.621 1.00 97.88 109 HIS A N 1
ATOM 859 C CA . HIS A 1 109 ? -22.676 5.531 8.452 1.00 97.88 109 HIS A CA 1
ATOM 860 C C . HIS A 1 109 ? -22.517 5.986 9.918 1.00 97.88 109 HIS A C 1
ATOM 862 O O . HIS A 1 109 ? -21.403 6.002 10.450 1.00 97.88 109 HIS A O 1
ATOM 868 N N . GLN A 1 110 ? -23.629 6.316 10.591 1.00 97.75 110 GLN A N 1
ATOM 869 C CA . GLN A 1 110 ? -23.631 6.836 11.971 1.00 97.75 110 GLN A CA 1
ATOM 870 C C . GLN A 1 110 ? -22.908 5.906 12.954 1.00 97.75 110 GLN A C 1
ATOM 872 O O . GLN A 1 110 ? -22.126 6.362 13.779 1.00 97.75 110 GLN A O 1
ATOM 877 N N . SER A 1 111 ? -23.070 4.593 12.791 1.00 97.19 111 SER A N 1
ATOM 878 C CA . SER A 1 111 ? -22.393 3.591 13.626 1.00 97.19 111 SER A CA 1
ATOM 879 C C . SER A 1 111 ? -20.861 3.695 13.621 1.00 97.19 111 SER A C 1
ATOM 881 O O . SER A 1 111 ? -20.225 3.225 14.561 1.00 97.19 111 SER A O 1
ATOM 883 N N . PHE A 1 112 ? -20.240 4.270 12.585 1.00 97.75 112 PHE A N 1
ATOM 884 C CA . PHE A 1 112 ? -18.802 4.549 12.592 1.00 97.75 112 PHE A CA 1
ATOM 885 C C . PHE A 1 112 ? -18.459 5.870 13.267 1.00 97.75 112 PHE A C 1
ATOM 887 O O . PHE A 1 112 ? -17.388 5.960 13.852 1.00 97.75 112 PHE A O 1
ATOM 894 N N . THR A 1 113 ? -19.357 6.857 13.253 1.00 96.38 113 THR A N 1
ATOM 895 C CA . THR A 1 113 ? -19.214 8.057 14.089 1.00 96.38 113 THR A CA 1
ATOM 896 C C . THR A 1 113 ? -19.212 7.665 15.566 1.00 96.38 113 THR A C 1
ATOM 898 O O . THR A 1 113 ? -18.300 8.038 16.295 1.00 96.38 113 THR A O 1
ATOM 901 N N . ASP A 1 114 ? -20.154 6.816 15.983 1.00 97.06 114 ASP A N 1
ATOM 902 C CA . ASP A 1 114 ? -20.268 6.375 17.379 1.00 97.06 114 ASP A CA 1
ATOM 903 C C . ASP A 1 114 ? -19.067 5.515 17.818 1.00 97.06 114 ASP A C 1
ATOM 905 O O . ASP A 1 114 ? -18.645 5.553 18.972 1.00 97.06 114 ASP A O 1
ATOM 909 N N . ARG A 1 115 ? -18.481 4.742 16.890 1.00 95.00 115 ARG A N 1
ATOM 910 C CA . ARG A 1 115 ? -17.305 3.888 17.149 1.00 95.00 115 ARG A CA 1
ATOM 911 C C . ARG A 1 115 ? -15.966 4.609 16.997 1.00 95.00 115 ARG A C 1
ATOM 913 O O . ARG A 1 115 ? -14.958 4.041 17.413 1.00 95.00 115 ARG A O 1
ATOM 920 N N . ALA A 1 116 ? -15.924 5.809 16.417 1.00 94.75 116 ALA A N 1
ATOM 921 C CA . ALA A 1 116 ? -14.679 6.510 16.093 1.00 94.75 116 ALA A CA 1
ATOM 922 C C . ALA A 1 116 ? -13.697 6.634 17.280 1.00 94.75 116 ALA A C 1
ATOM 924 O O . ALA A 1 116 ? -12.523 6.293 17.096 1.00 94.75 116 ALA A O 1
ATOM 925 N N . PRO A 1 117 ? -14.142 6.946 18.522 1.00 92.69 117 PRO A N 1
ATOM 926 C CA . PRO A 1 117 ? -13.245 7.016 19.683 1.00 92.69 117 PRO A CA 1
ATOM 927 C C . PRO A 1 117 ? -12.492 5.711 19.989 1.00 92.69 117 PRO A C 1
ATOM 929 O O . PRO A 1 117 ? -11.462 5.724 20.657 1.00 92.69 117 PRO A O 1
ATOM 932 N N . LYS A 1 118 ? -12.987 4.570 19.493 1.00 92.56 118 LYS A N 1
ATOM 933 C CA . LYS A 1 118 ? -12.400 3.236 19.675 1.00 92.56 118 LYS A CA 1
ATOM 934 C C . LYS A 1 118 ? -11.642 2.734 18.440 1.00 92.56 118 LYS A C 1
ATOM 936 O O . LYS A 1 118 ? -11.287 1.563 18.393 1.00 92.56 118 LYS A O 1
ATOM 941 N N . LEU A 1 119 ? -11.403 3.592 17.443 1.00 94.00 119 LEU A N 1
ATOM 942 C CA . LEU A 1 119 ? -10.749 3.240 16.174 1.00 94.00 119 LEU A CA 1
ATOM 943 C C . LEU A 1 119 ? -9.508 4.096 15.861 1.00 94.00 119 LEU A C 1
ATOM 945 O O . LEU A 1 119 ? -8.973 4.028 14.758 1.00 94.00 119 LEU A O 1
ATOM 949 N N . GLY A 1 120 ? -9.025 4.884 16.826 1.00 91.88 120 GLY A N 1
ATOM 950 C CA . GLY A 1 120 ? -7.662 5.428 16.810 1.00 91.88 120 GLY A CA 1
ATOM 951 C C . GLY A 1 120 ? -7.351 6.356 15.635 1.00 91.88 120 GLY A C 1
ATOM 952 O O . GLY A 1 120 ? -6.231 6.324 15.133 1.00 91.88 120 GLY A O 1
ATOM 953 N N . GLY A 1 121 ? -8.322 7.146 15.170 1.00 92.31 121 GLY A N 1
ATOM 954 C CA . GLY A 1 121 ? -8.159 8.050 14.025 1.00 92.31 121 GLY A CA 1
ATOM 955 C C . GLY A 1 121 ? -8.472 7.427 12.665 1.00 92.31 121 GLY A C 1
ATOM 956 O O . GLY A 1 121 ? -8.389 8.111 11.649 1.00 92.31 121 GLY A O 1
ATOM 957 N N . TRP A 1 122 ? -8.806 6.133 12.609 1.00 92.94 122 TRP A N 1
ATOM 958 C CA . TRP A 1 122 ? -9.102 5.439 11.352 1.00 92.94 122 TRP A CA 1
ATOM 959 C C . TRP A 1 122 ? -10.341 6.008 10.652 1.00 92.94 122 TRP A C 1
ATOM 961 O O . TRP A 1 122 ? -10.344 6.166 9.432 1.00 92.94 122 TRP A O 1
ATOM 971 N N . VAL A 1 123 ? -11.392 6.346 11.409 1.00 94.81 123 VAL A N 1
ATOM 972 C CA . VAL A 1 123 ? -12.627 6.895 10.829 1.00 94.81 123 VAL A CA 1
ATOM 973 C C . VAL A 1 123 ? -12.372 8.277 10.242 1.00 94.81 123 VAL A C 1
ATOM 975 O O . VAL A 1 123 ? -12.796 8.569 9.127 1.00 94.81 123 VAL A O 1
ATOM 978 N N . GLU A 1 124 ? -11.654 9.109 10.982 1.00 94.25 124 GLU A N 1
ATOM 979 C CA . GLU A 1 124 ? -11.265 10.459 10.609 1.00 94.25 124 GLU A CA 1
ATOM 980 C C . GLU A 1 124 ? -10.384 10.428 9.360 1.00 94.25 124 GLU A C 1
ATOM 982 O O . GLU A 1 124 ? -10.703 11.093 8.378 1.00 94.25 124 GLU A O 1
ATOM 987 N N . PHE A 1 125 ? -9.359 9.572 9.339 1.00 91.19 125 PHE A N 1
ATOM 988 C CA . PHE A 1 125 ? -8.489 9.377 8.182 1.00 91.19 125 PHE A CA 1
ATOM 989 C C . PHE A 1 125 ? -9.262 8.968 6.919 1.00 91.19 125 PHE A C 1
ATOM 991 O O . PHE A 1 125 ? -9.135 9.603 5.876 1.00 91.19 125 PHE A O 1
ATOM 998 N N . TYR A 1 126 ? -10.111 7.936 6.990 1.00 91.38 126 TYR A N 1
ATOM 999 C CA . TYR A 1 126 ? -10.870 7.483 5.816 1.00 91.38 126 TYR A CA 1
ATOM 1000 C C . TYR A 1 126 ? -12.024 8.419 5.424 1.00 91.38 126 TYR A C 1
ATOM 1002 O O . TYR A 1 126 ? -12.585 8.273 4.337 1.00 91.38 126 TYR A O 1
ATOM 1010 N N . ARG A 1 127 ? -12.381 9.403 6.257 1.00 93.12 127 ARG A N 1
ATOM 1011 C CA . ARG A 1 127 ? -13.301 10.491 5.886 1.00 93.12 127 ARG A CA 1
ATOM 1012 C C . ARG A 1 127 ? -12.570 11.710 5.321 1.00 93.12 127 ARG A C 1
ATOM 1014 O O . ARG A 1 127 ? -13.197 12.457 4.561 1.00 93.12 127 ARG A O 1
ATOM 1021 N N . SER A 1 128 ? -11.282 11.863 5.619 1.00 89.81 128 SER A N 1
ATOM 10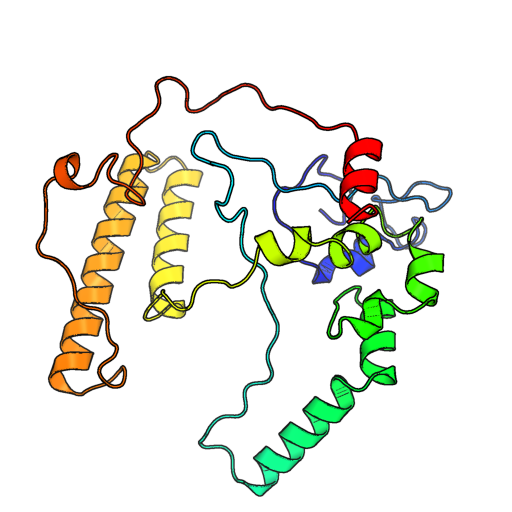22 C CA . SER A 1 128 ? -10.445 12.984 5.194 1.00 89.81 128 SER A CA 1
ATOM 1023 C C . SER A 1 128 ? -9.972 12.859 3.739 1.00 89.81 128 SER A C 1
ATOM 1025 O O . SER A 1 128 ? -9.947 11.750 3.183 1.00 89.81 128 SER A O 1
ATOM 1027 N N . PRO A 1 129 ? -9.593 13.974 3.089 1.00 85.12 129 PRO A N 1
ATOM 1028 C CA . PRO A 1 129 ? -9.008 13.946 1.750 1.00 85.12 129 PRO A CA 1
ATOM 1029 C C . PRO A 1 129 ? -7.647 13.242 1.714 1.00 85.12 129 PRO A C 1
ATOM 1031 O O . PRO A 1 129 ? -7.273 12.721 0.666 1.00 85.12 129 PRO A O 1
ATOM 1034 N N . ASP A 1 130 ? -6.936 13.134 2.842 1.00 84.56 130 ASP A N 1
ATOM 1035 C CA . ASP A 1 130 ? -5.618 12.496 2.876 1.00 84.56 130 ASP A CA 1
ATOM 1036 C C . ASP A 1 130 ? -5.685 11.062 2.344 1.00 84.56 130 ASP A C 1
ATOM 1038 O O . ASP A 1 130 ? -4.771 10.652 1.639 1.00 84.56 130 ASP A O 1
ATOM 1042 N N . ARG A 1 131 ? -6.788 10.320 2.541 1.00 84.31 131 ARG A N 1
ATOM 1043 C CA . ARG A 1 131 ? -6.930 8.946 2.020 1.00 84.31 131 ARG A CA 1
ATOM 1044 C C . ARG A 1 131 ? -6.602 8.805 0.527 1.00 84.31 131 ARG A C 1
ATOM 1046 O O . ARG A 1 131 ? -6.146 7.741 0.118 1.00 84.31 131 ARG A O 1
ATOM 1053 N N . VAL A 1 132 ? -6.819 9.848 -0.287 1.00 82.31 132 VAL A N 1
ATOM 1054 C CA . VAL A 1 132 ? -6.538 9.812 -1.734 1.00 82.31 132 VAL A CA 1
ATOM 1055 C C . VAL A 1 132 ? -5.080 10.128 -2.079 1.00 82.31 132 VAL A C 1
ATOM 1057 O O . VAL A 1 132 ? -4.655 9.897 -3.209 1.00 82.31 132 VAL A O 1
ATOM 1060 N N . ALA A 1 133 ? -4.266 10.590 -1.129 1.00 80.94 133 ALA A N 1
ATOM 1061 C CA . ALA A 1 133 ? -2.842 10.852 -1.342 1.00 80.94 133 ALA A CA 1
ATOM 1062 C C . ALA A 1 133 ? -2.035 9.572 -1.645 1.00 80.94 133 ALA A C 1
ATOM 1064 O O . ALA A 1 133 ? -0.966 9.653 -2.251 1.00 80.94 133 ALA A O 1
ATOM 1065 N N . TRP A 1 134 ? -2.579 8.397 -1.309 1.00 77.06 134 TRP A N 1
ATOM 1066 C CA . TRP A 1 134 ? -2.020 7.077 -1.623 1.00 77.06 134 TRP A CA 1
ATOM 1067 C C . TRP A 1 134 ? -2.573 6.458 -2.920 1.00 77.06 134 TRP A C 1
ATOM 1069 O O . TRP A 1 134 ? -2.134 5.391 -3.319 1.00 77.06 134 TRP A O 1
ATOM 1079 N N . SER A 1 135 ? -3.543 7.077 -3.599 1.00 70.44 135 SER A N 1
ATOM 1080 C CA . SER A 1 135 ? -4.161 6.512 -4.812 1.00 70.44 135 SER A CA 1
ATOM 1081 C C . SER A 1 135 ? -4.138 7.501 -5.984 1.00 70.44 135 SER A C 1
ATOM 1083 O O . SER A 1 135 ? -4.136 8.713 -5.762 1.00 70.44 135 SER A O 1
ATOM 1085 N N . PRO A 1 136 ? -4.139 7.042 -7.247 1.00 65.81 136 PRO A N 1
ATOM 1086 C CA . PRO A 1 136 ? -4.029 5.649 -7.683 1.00 65.81 136 PRO A CA 1
ATOM 1087 C C . PRO A 1 136 ? -2.574 5.148 -7.689 1.00 65.81 136 PRO A C 1
ATOM 1089 O O . PRO A 1 136 ? -1.644 5.922 -7.927 1.00 65.81 136 PRO A O 1
ATOM 1092 N N . THR A 1 137 ? -2.391 3.837 -7.516 1.00 58.53 137 THR A N 1
ATOM 1093 C CA . THR A 1 137 ? -1.197 3.117 -7.982 1.00 58.53 137 THR A CA 1
ATOM 1094 C C . THR A 1 137 ? -1.182 3.269 -9.502 1.00 58.53 137 THR A C 1
ATOM 1096 O O . THR A 1 137 ? -2.060 2.744 -10.184 1.00 58.53 137 THR A O 1
ATOM 1099 N N . GLY A 1 138 ? -0.303 4.121 -10.034 1.00 62.47 138 GLY A N 1
ATOM 1100 C CA . GLY A 1 138 ? -0.340 4.500 -11.448 1.00 62.47 138 GLY A CA 1
ATOM 1101 C C . GLY A 1 138 ? -0.330 3.282 -12.378 1.00 62.47 138 GLY A C 1
ATOM 1102 O O . GLY A 1 138 ? 0.356 2.299 -12.113 1.00 62.47 138 GLY A O 1
ATOM 1103 N N . ILE A 1 139 ? -1.042 3.366 -13.503 1.00 62.22 139 ILE A N 1
ATOM 1104 C CA . ILE A 1 139 ? -1.104 2.323 -14.549 1.00 62.22 139 ILE A CA 1
ATOM 1105 C C . ILE A 1 139 ? 0.198 2.194 -15.365 1.00 62.22 139 ILE A C 1
ATOM 1107 O O . ILE A 1 139 ? 0.205 1.642 -16.459 1.00 62.22 139 ILE A O 1
ATOM 1111 N N . ASN A 1 140 ? 1.301 2.735 -14.851 1.00 62.88 140 ASN A N 1
ATOM 1112 C CA . ASN A 1 140 ? 2.523 2.989 -15.610 1.00 62.88 140 ASN A CA 1
ATOM 1113 C C . ASN A 1 140 ? 3.528 1.835 -15.536 1.00 62.88 140 ASN A C 1
ATOM 1115 O O . ASN A 1 140 ? 4.623 1.952 -16.076 1.00 62.88 140 ASN A O 1
ATOM 1119 N N . VAL A 1 141 ? 3.190 0.743 -14.845 1.00 75.12 141 VAL A N 1
ATOM 1120 C CA . VAL A 1 141 ? 4.059 -0.432 -14.752 1.00 75.12 141 VAL A CA 1
ATOM 1121 C C . VAL A 1 141 ? 3.600 -1.447 -15.803 1.00 75.12 141 VAL A C 1
ATOM 1123 O O . VAL A 1 141 ? 2.526 -2.027 -15.639 1.00 75.12 141 VAL A O 1
ATOM 1126 N N . PRO A 1 142 ? 4.375 -1.669 -16.878 1.00 79.19 142 PRO A N 1
ATOM 1127 C CA . PRO A 1 142 ? 3.906 -2.408 -18.051 1.00 79.19 142 PRO A CA 1
ATOM 1128 C C . PRO A 1 142 ? 3.623 -3.895 -17.772 1.00 79.19 142 PRO A C 1
ATOM 1130 O O . PRO A 1 142 ? 2.788 -4.497 -18.440 1.00 79.19 142 PRO A O 1
ATOM 1133 N N . ASP A 1 143 ? 4.286 -4.490 -16.774 1.00 85.56 143 ASP A N 1
ATOM 1134 C CA . ASP A 1 143 ? 4.019 -5.849 -16.281 1.00 85.56 143 ASP A CA 1
ATOM 1135 C C . ASP A 1 143 ? 4.431 -5.937 -14.802 1.00 85.56 143 ASP A C 1
ATOM 1137 O O . ASP A 1 143 ? 5.515 -6.407 -14.451 1.00 85.56 143 ASP A O 1
ATOM 1141 N N . TYR A 1 144 ? 3.582 -5.395 -13.919 1.00 85.88 144 TYR A N 1
ATOM 1142 C CA . TYR A 1 144 ? 3.869 -5.317 -12.481 1.00 85.88 144 TYR A CA 1
ATOM 1143 C C . TYR A 1 144 ? 4.277 -6.663 -11.863 1.00 85.88 144 TYR A C 1
ATOM 1145 O O . TYR A 1 144 ? 5.279 -6.676 -11.151 1.00 85.88 144 TYR A O 1
ATOM 1153 N N . PRO A 1 145 ? 3.599 -7.800 -12.135 1.00 87.12 145 PRO A N 1
ATOM 1154 C CA . PRO A 1 145 ? 4.001 -9.086 -11.570 1.00 87.12 145 PRO A CA 1
ATOM 1155 C C . PRO A 1 145 ? 5.442 -9.481 -11.895 1.00 87.12 145 PRO A C 1
ATOM 1157 O O . PRO A 1 145 ? 6.128 -9.992 -11.013 1.00 87.12 145 PRO A O 1
ATOM 1160 N N . LYS A 1 146 ? 5.921 -9.233 -13.122 1.00 88.75 146 LYS A N 1
ATOM 1161 C CA . LYS A 1 146 ? 7.316 -9.525 -13.488 1.00 88.75 146 LYS A CA 1
ATOM 1162 C C . LYS A 1 146 ? 8.290 -8.573 -12.808 1.00 88.75 146 LYS A C 1
ATOM 1164 O O . LYS A 1 146 ? 9.256 -9.017 -12.196 1.00 88.75 146 LYS A O 1
ATOM 1169 N N . LEU A 1 147 ? 8.018 -7.273 -12.887 1.00 90.94 147 LEU A N 1
ATOM 1170 C CA . LEU A 1 147 ? 8.926 -6.240 -12.388 1.00 90.94 147 LEU A CA 1
ATOM 1171 C C . LEU A 1 147 ? 9.011 -6.243 -10.849 1.00 90.94 147 LEU A C 1
ATOM 1173 O O . LEU A 1 147 ? 10.088 -6.081 -10.279 1.00 90.94 147 LEU A O 1
ATOM 1177 N N . ALA A 1 148 ? 7.910 -6.529 -10.151 1.00 90.31 148 ALA A N 1
ATOM 1178 C CA . ALA A 1 148 ? 7.884 -6.599 -8.691 1.00 90.31 148 ALA A CA 1
ATOM 1179 C C . ALA A 1 148 ? 8.799 -7.697 -8.118 1.00 90.31 148 ALA A C 1
ATOM 1181 O O . ALA A 1 148 ? 9.348 -7.519 -7.034 1.00 90.31 148 ALA A O 1
ATOM 1182 N N . GLN A 1 149 ? 9.003 -8.814 -8.826 1.00 90.12 149 GLN A N 1
ATOM 1183 C CA . GLN A 1 149 ? 9.917 -9.869 -8.362 1.00 90.12 149 GLN A CA 1
ATOM 1184 C C . GLN A 1 149 ? 11.372 -9.388 -8.329 1.00 90.12 149 GLN A C 1
ATOM 1186 O O . GLN A 1 149 ? 12.089 -9.659 -7.367 1.00 90.12 149 GLN A O 1
ATOM 1191 N N . ILE A 1 150 ? 11.778 -8.609 -9.335 1.00 93.06 150 ILE A N 1
ATOM 1192 C CA . ILE A 1 150 ? 13.118 -8.015 -9.415 1.00 93.06 150 ILE A CA 1
ATOM 1193 C C . ILE A 1 150 ? 13.324 -7.046 -8.245 1.00 93.06 150 ILE A C 1
ATOM 1195 O O . ILE A 1 150 ? 14.345 -7.100 -7.562 1.00 93.06 150 ILE A O 1
ATOM 1199 N N . TRP A 1 151 ? 12.322 -6.208 -7.955 1.00 90.31 151 TRP A N 1
ATOM 1200 C CA . TRP A 1 151 ? 12.347 -5.298 -6.805 1.00 90.31 151 TRP A CA 1
ATOM 1201 C C . TRP A 1 151 ? 12.595 -6.032 -5.481 1.00 90.31 151 TRP A C 1
ATOM 1203 O O . TRP A 1 151 ? 13.472 -5.638 -4.711 1.00 90.31 151 TRP A O 1
ATOM 1213 N N . TRP A 1 152 ? 11.866 -7.123 -5.226 1.00 88.62 152 TRP A N 1
ATOM 1214 C CA . TRP A 1 152 ? 12.017 -7.891 -3.987 1.00 88.62 152 TRP A CA 1
ATOM 1215 C C . TRP A 1 152 ? 13.400 -8.520 -3.834 1.00 88.62 152 TRP A C 1
ATOM 1217 O O . TRP A 1 152 ? 13.949 -8.503 -2.731 1.00 88.62 152 TRP A O 1
ATOM 1227 N N . GLN A 1 153 ? 13.979 -9.025 -4.924 1.00 88.12 153 GLN A N 1
ATOM 1228 C CA . GLN A 1 153 ? 15.330 -9.579 -4.913 1.00 88.12 153 GLN A CA 1
ATOM 1229 C C . GLN A 1 153 ? 16.367 -8.516 -4.519 1.00 88.12 153 GLN A C 1
ATOM 1231 O O . GLN A 1 153 ? 17.165 -8.741 -3.611 1.00 88.12 153 GLN A O 1
ATOM 1236 N N . GLN A 1 154 ? 16.311 -7.333 -5.138 1.00 90.69 154 GLN A N 1
ATOM 1237 C CA . GLN A 1 154 ? 17.286 -6.263 -4.894 1.00 90.69 154 GLN A CA 1
ATOM 1238 C C . GLN A 1 154 ? 17.131 -5.633 -3.499 1.00 90.69 154 GLN A C 1
ATOM 1240 O O . GLN A 1 154 ? 18.124 -5.290 -2.861 1.00 90.69 154 GLN A O 1
ATOM 1245 N N . ILE A 1 155 ? 15.905 -5.533 -2.966 1.00 88.25 155 ILE A N 1
ATOM 1246 C CA . ILE A 1 155 ? 15.692 -5.102 -1.573 1.00 88.25 155 ILE A CA 1
ATOM 1247 C C . ILE A 1 155 ? 16.359 -6.057 -0.576 1.00 88.25 155 ILE A C 1
ATOM 1249 O O . ILE A 1 155 ? 16.942 -5.602 0.411 1.00 88.25 155 ILE A O 1
ATOM 1253 N N . GLY A 1 156 ? 16.257 -7.373 -0.793 1.00 88.44 156 GLY A N 1
ATOM 1254 C CA . GLY A 1 156 ? 16.865 -8.367 0.098 1.00 88.44 156 GLY A CA 1
ATOM 1255 C C . GLY A 1 156 ? 18.386 -8.209 0.193 1.00 88.44 156 GLY A C 1
ATOM 1256 O O . GLY A 1 156 ? 18.959 -8.249 1.285 1.00 88.44 156 GLY A O 1
ATOM 1257 N N . ASP A 1 157 ? 19.017 -7.935 -0.945 1.00 87.81 157 ASP A N 1
ATOM 1258 C CA . ASP A 1 157 ? 20.451 -7.679 -1.086 1.00 87.81 157 ASP A CA 1
ATOM 1259 C C . ASP A 1 157 ? 20.914 -6.433 -0.301 1.00 87.81 157 ASP A C 1
ATOM 1261 O O . ASP A 1 157 ? 21.959 -6.467 0.353 1.00 87.81 157 ASP A O 1
ATOM 1265 N N . VAL A 1 158 ? 20.116 -5.357 -0.278 1.00 89.81 158 VAL A N 1
ATOM 1266 C CA . VAL A 1 158 ? 20.410 -4.162 0.543 1.00 89.81 158 VAL A CA 1
ATOM 1267 C C . VAL A 1 158 ? 20.235 -4.453 2.029 1.00 89.81 158 VAL A C 1
ATOM 1269 O O . VAL A 1 158 ? 21.094 -4.105 2.838 1.00 89.81 158 VAL A O 1
ATOM 1272 N N . ASN A 1 159 ? 19.133 -5.102 2.408 1.00 87.88 159 ASN A N 1
ATOM 1273 C CA . ASN A 1 159 ? 18.809 -5.356 3.814 1.00 87.88 159 ASN A CA 1
ATOM 1274 C C . ASN A 1 159 ? 19.796 -6.319 4.488 1.00 87.88 159 ASN A C 1
ATOM 1276 O O . ASN A 1 159 ? 20.022 -6.217 5.691 1.00 87.88 159 ASN A O 1
ATOM 1280 N N . SER A 1 160 ? 20.384 -7.243 3.724 1.00 90.81 160 SER A N 1
ATOM 1281 C CA . SER A 1 160 ? 21.440 -8.142 4.207 1.00 90.81 160 SER A CA 1
ATOM 1282 C C . SER A 1 160 ? 22.818 -7.475 4.296 1.00 90.81 160 SER A C 1
ATOM 1284 O O . SER A 1 160 ? 23.734 -8.047 4.884 1.00 90.81 160 SER A O 1
ATOM 1286 N N . GLY A 1 161 ? 22.976 -6.274 3.727 1.00 90.38 161 GLY A N 1
ATOM 1287 C CA . GLY A 1 161 ? 24.255 -5.572 3.632 1.00 90.38 161 GLY A CA 1
ATOM 1288 C C . GLY A 1 161 ? 25.194 -6.123 2.556 1.00 90.38 161 GLY A C 1
ATOM 1289 O O . GLY A 1 161 ? 26.351 -5.711 2.508 1.00 90.38 161 GLY A O 1
ATOM 1290 N N . ALA A 1 162 ? 24.724 -7.031 1.692 1.00 92.19 162 ALA A N 1
ATOM 1291 C CA . ALA A 1 162 ? 25.515 -7.577 0.590 1.00 92.19 162 ALA A CA 1
ATOM 1292 C C . ALA A 1 162 ? 25.876 -6.503 -0.450 1.00 92.19 162 ALA A C 1
ATOM 1294 O O . ALA A 1 162 ? 26.950 -6.551 -1.048 1.00 92.19 162 ALA A O 1
ATOM 1295 N N . PHE A 1 163 ? 24.994 -5.516 -0.634 1.00 92.81 163 PHE A N 1
ATOM 1296 C CA . PHE A 1 163 ? 25.192 -4.393 -1.546 1.00 92.81 163 PHE A CA 1
ATOM 1297 C C . PHE A 1 163 ? 24.856 -3.063 -0.875 1.00 92.81 163 PHE A C 1
ATOM 1299 O O . PHE A 1 163 ? 23.991 -2.974 -0.001 1.00 92.81 163 PHE A O 1
ATOM 1306 N N . THR A 1 164 ? 25.517 -1.995 -1.323 1.00 92.25 164 THR A N 1
ATOM 1307 C CA . THR A 1 164 ? 25.099 -0.632 -0.971 1.00 92.25 164 THR A CA 1
ATOM 1308 C C . THR A 1 164 ? 23.758 -0.295 -1.639 1.00 92.25 164 THR A C 1
ATOM 1310 O O . THR A 1 164 ? 23.446 -0.857 -2.693 1.00 92.25 164 THR A O 1
ATOM 1313 N N . PRO A 1 165 ? 22.978 0.666 -1.102 1.00 89.38 165 PRO A N 1
ATOM 1314 C CA . PRO A 1 165 ? 21.734 1.098 -1.738 1.00 89.38 165 PRO A CA 1
ATOM 1315 C C . PRO A 1 165 ? 21.909 1.506 -3.205 1.00 89.38 165 PRO A C 1
ATOM 1317 O O . PRO A 1 165 ? 21.089 1.133 -4.034 1.00 89.38 165 PRO A O 1
ATOM 1320 N N . GLN A 1 166 ? 22.997 2.208 -3.546 1.00 89.31 166 GLN A N 1
ATOM 1321 C CA . GLN A 1 166 ? 23.260 2.609 -4.930 1.00 89.31 166 GLN A CA 1
ATOM 1322 C C . GLN A 1 166 ? 23.491 1.395 -5.837 1.00 89.31 166 GLN A C 1
ATOM 1324 O O . GLN A 1 166 ? 22.828 1.276 -6.857 1.00 89.31 166 GLN A O 1
ATOM 1329 N N . GLN A 1 167 ? 24.355 0.456 -5.434 1.00 92.88 167 GLN A N 1
ATOM 1330 C CA . GLN A 1 167 ? 24.627 -0.748 -6.229 1.00 92.88 167 GLN A CA 1
ATOM 1331 C C . GLN A 1 167 ? 23.365 -1.582 -6.473 1.00 92.88 167 GLN A C 1
ATOM 1333 O O . GLN A 1 167 ? 23.177 -2.108 -7.565 1.00 92.88 167 GLN A O 1
ATOM 1338 N N . ALA A 1 168 ? 22.493 -1.707 -5.471 1.00 93.50 168 ALA A N 1
ATOM 1339 C CA . ALA A 1 168 ? 21.235 -2.423 -5.637 1.00 93.50 168 ALA A CA 1
ATOM 1340 C C . ALA A 1 168 ? 20.253 -1.684 -6.557 1.00 93.50 168 ALA A C 1
ATOM 1342 O O . ALA A 1 168 ? 19.572 -2.326 -7.351 1.00 93.50 168 ALA A O 1
ATOM 1343 N N . MET A 1 169 ? 20.195 -0.350 -6.490 1.00 91.31 169 MET A N 1
ATOM 1344 C CA . MET A 1 169 ? 19.374 0.455 -7.401 1.00 91.31 169 MET A CA 1
ATOM 1345 C C . MET A 1 169 ? 19.890 0.407 -8.845 1.00 91.31 169 MET A C 1
ATOM 1347 O O . MET A 1 169 ? 19.075 0.334 -9.762 1.00 91.31 169 MET A O 1
ATOM 1351 N N . ASP A 1 170 ? 21.209 0.391 -9.053 1.00 91.88 170 ASP A N 1
ATOM 1352 C CA . ASP A 1 170 ? 21.815 0.256 -10.384 1.00 91.88 170 ASP A CA 1
ATOM 1353 C C . ASP A 1 170 ? 21.486 -1.117 -10.992 1.00 91.88 170 ASP A C 1
ATOM 1355 O O . ASP A 1 170 ? 20.986 -1.201 -12.113 1.00 91.88 170 ASP A O 1
ATOM 1359 N N . ARG A 1 171 ? 21.665 -2.195 -10.216 1.00 94.06 171 ARG A N 1
ATOM 1360 C CA . ARG A 1 171 ? 21.307 -3.563 -10.635 1.00 94.06 171 ARG A CA 1
ATOM 1361 C C . ARG A 1 171 ? 19.812 -3.721 -10.883 1.00 94.06 171 ARG A C 1
ATOM 1363 O O . ARG A 1 171 ? 19.407 -4.381 -11.833 1.00 94.06 171 ARG A O 1
ATOM 1370 N N . LEU A 1 172 ? 18.979 -3.119 -10.034 1.00 94.50 172 LEU A N 1
ATOM 1371 C CA . LEU A 1 172 ? 17.537 -3.077 -10.240 1.00 94.50 172 LEU A CA 1
ATOM 1372 C C . LEU A 1 172 ? 17.197 -2.437 -11.586 1.00 94.50 172 LEU A C 1
ATOM 1374 O O . LEU A 1 172 ? 16.392 -3.000 -12.320 1.00 94.50 172 LEU A O 1
ATOM 1378 N N . ALA A 1 173 ? 17.779 -1.277 -11.894 1.00 92.62 173 ALA A N 1
ATOM 1379 C CA . ALA A 1 173 ? 17.527 -0.578 -13.149 1.00 92.62 173 ALA A CA 1
ATOM 1380 C C . ALA A 1 173 ? 17.934 -1.436 -14.357 1.00 92.62 173 ALA A C 1
ATOM 1382 O O . ALA A 1 173 ? 17.132 -1.609 -15.270 1.00 92.62 173 ALA A O 1
ATOM 1383 N N . GLU A 1 174 ? 19.117 -2.053 -14.312 1.00 94.06 174 GLU A N 1
ATOM 1384 C CA . GLU A 1 174 ? 19.609 -2.942 -15.369 1.00 94.06 174 GLU A CA 1
ATOM 1385 C C . GLU A 1 174 ? 18.673 -4.140 -15.614 1.00 94.06 174 GLU A C 1
ATOM 1387 O O . GLU A 1 174 ? 18.257 -4.396 -16.744 1.00 94.06 174 GLU A O 1
ATOM 1392 N N . GLU A 1 175 ? 18.276 -4.853 -14.559 1.00 95.19 175 GLU A N 1
ATOM 1393 C CA . GLU A 1 175 ? 17.387 -6.019 -14.673 1.00 95.19 175 GLU A CA 1
ATOM 1394 C C . GLU A 1 175 ? 15.975 -5.639 -15.149 1.00 95.19 175 GLU A C 1
ATOM 1396 O O . GLU A 1 175 ? 15.330 -6.373 -15.916 1.00 95.19 175 GLU A O 1
ATOM 1401 N N . MET A 1 176 ? 15.486 -4.471 -14.720 1.00 94.69 176 MET A N 1
ATOM 1402 C CA . MET A 1 176 ? 14.230 -3.901 -15.207 1.00 94.69 176 MET A CA 1
ATOM 1403 C C . MET A 1 176 ? 14.321 -3.593 -16.704 1.00 94.69 176 MET A C 1
ATOM 1405 O O . MET A 1 176 ? 13.416 -3.983 -17.444 1.00 94.69 176 MET A O 1
ATOM 1409 N N . ASP A 1 177 ? 15.408 -2.974 -17.169 1.00 94.62 177 ASP A N 1
ATOM 1410 C CA . ASP A 1 177 ? 15.629 -2.664 -18.585 1.00 94.62 177 ASP A CA 1
ATOM 1411 C C . ASP A 1 177 ? 15.735 -3.935 -19.434 1.00 94.62 177 ASP A C 1
ATOM 1413 O O . ASP A 1 177 ? 15.049 -4.050 -20.449 1.00 94.62 177 ASP A O 1
ATOM 1417 N N . ILE A 1 178 ? 16.489 -4.948 -18.996 1.00 95.44 178 ILE A N 1
ATOM 1418 C CA . ILE A 1 178 ? 16.575 -6.247 -19.688 1.00 95.44 178 ILE A CA 1
ATOM 1419 C C . ILE A 1 178 ? 15.185 -6.878 -19.833 1.00 95.44 178 ILE A C 1
ATOM 1421 O O . ILE A 1 178 ? 14.816 -7.384 -20.901 1.00 95.44 178 ILE A O 1
ATOM 1425 N N . THR A 1 179 ? 14.393 -6.855 -18.762 1.00 95.38 179 THR A N 1
ATOM 1426 C CA . THR A 1 179 ? 13.042 -7.423 -18.763 1.00 95.38 179 THR A CA 1
ATOM 1427 C C . THR A 1 179 ? 12.116 -6.639 -19.686 1.00 95.38 179 THR A C 1
ATOM 1429 O O . THR A 1 179 ? 11.426 -7.237 -20.517 1.00 95.38 179 THR A O 1
ATOM 1432 N N . MET A 1 180 ? 12.130 -5.309 -19.601 1.00 95.38 180 MET A N 1
ATOM 1433 C CA . MET A 1 180 ? 11.313 -4.447 -20.451 1.00 95.38 180 MET A CA 1
ATOM 1434 C C . MET A 1 180 ? 11.733 -4.518 -21.924 1.00 95.38 180 MET A C 1
ATOM 1436 O O . MET A 1 180 ? 10.858 -4.494 -22.784 1.00 95.38 180 MET A O 1
ATOM 1440 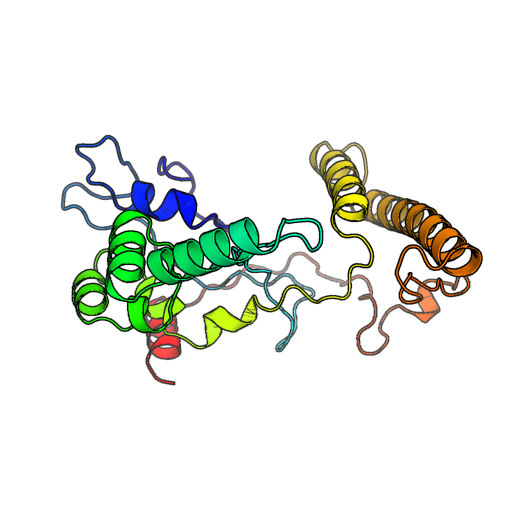N N . ALA A 1 181 ? 13.016 -4.697 -22.245 1.00 95.75 181 ALA A N 1
ATOM 1441 C CA . ALA A 1 181 ? 13.489 -4.878 -23.619 1.00 95.75 181 ALA A CA 1
ATOM 1442 C C . ALA A 1 181 ? 12.895 -6.144 -24.256 1.00 95.75 181 ALA A C 1
ATOM 1444 O O . ALA A 1 181 ? 12.425 -6.128 -25.394 1.00 95.75 181 ALA A O 1
ATOM 1445 N N . ARG A 1 182 ? 12.824 -7.243 -23.493 1.00 95.88 182 ARG A N 1
ATOM 1446 C CA . ARG A 1 182 ? 12.147 -8.475 -23.937 1.00 95.88 182 ARG A CA 1
ATOM 1447 C C . ARG A 1 182 ? 10.650 -8.252 -24.145 1.00 95.88 182 ARG A C 1
ATOM 1449 O O . ARG A 1 182 ? 10.073 -8.796 -25.084 1.00 95.88 182 ARG A O 1
ATOM 1456 N N . MET A 1 183 ? 10.019 -7.453 -23.285 1.00 95.00 183 MET A N 1
ATOM 1457 C CA . MET A 1 183 ? 8.605 -7.094 -23.424 1.00 95.00 183 MET A CA 1
ATOM 1458 C C . MET A 1 183 ? 8.353 -6.234 -24.664 1.00 95.00 183 MET A C 1
ATOM 1460 O O . MET A 1 183 ? 7.387 -6.489 -25.379 1.00 95.00 183 MET A O 1
ATOM 1464 N N . GLN A 1 184 ? 9.227 -5.264 -24.938 1.00 95.75 184 GLN A N 1
ATOM 1465 C CA . GLN A 1 184 ? 9.195 -4.460 -26.155 1.00 95.75 184 GLN A CA 1
ATOM 1466 C C . GLN A 1 184 ? 9.261 -5.358 -27.393 1.00 95.75 184 GLN A C 1
ATOM 1468 O O . GLN A 1 184 ? 8.353 -5.311 -28.216 1.00 95.75 184 GLN A O 1
ATOM 1473 N N . ALA A 1 185 ? 10.262 -6.239 -27.482 1.00 96.75 185 ALA A N 1
ATOM 1474 C CA . ALA A 1 185 ? 10.423 -7.141 -28.624 1.00 96.75 185 ALA A CA 1
ATOM 1475 C C . ALA A 1 185 ? 9.207 -8.068 -28.828 1.00 96.75 185 ALA A C 1
ATOM 1477 O O . ALA A 1 185 ? 8.764 -8.298 -29.957 1.00 96.75 185 ALA A O 1
ATOM 1478 N N . ALA A 1 186 ? 8.624 -8.587 -27.743 1.00 95.56 186 ALA A N 1
ATOM 1479 C CA . ALA A 1 186 ? 7.410 -9.402 -27.804 1.00 95.56 186 ALA A CA 1
ATOM 1480 C C . ALA A 1 186 ? 6.191 -8.600 -28.299 1.00 95.56 186 ALA A C 1
ATOM 1482 O O . ALA A 1 186 ? 5.371 -9.104 -29.070 1.00 95.56 186 ALA A O 1
ATOM 1483 N N . ASP A 1 187 ? 6.062 -7.342 -27.877 1.00 95.56 187 ASP A N 1
ATOM 1484 C CA . ASP A 1 187 ? 4.976 -6.472 -28.320 1.00 95.56 187 ASP A CA 1
ATOM 1485 C C . ASP A 1 187 ? 5.138 -6.025 -29.780 1.00 95.56 187 ASP A C 1
ATOM 1487 O O . ASP A 1 187 ? 4.171 -6.040 -30.536 1.00 95.56 187 ASP A O 1
ATOM 1491 N N . GLU A 1 188 ? 6.352 -5.688 -30.209 1.00 96.12 188 GLU A N 1
ATOM 1492 C CA . GLU A 1 188 ? 6.644 -5.297 -31.593 1.00 96.12 188 GLU A CA 1
ATOM 1493 C C . GLU A 1 188 ? 6.435 -6.457 -32.574 1.00 96.12 188 GLU A C 1
ATOM 1495 O O . GLU A 1 188 ? 5.888 -6.257 -33.658 1.00 96.12 188 GLU A O 1
ATOM 1500 N N . SER A 1 189 ? 6.814 -7.679 -32.185 1.00 97.06 189 SER A N 1
ATOM 1501 C CA . SER A 1 189 ? 6.693 -8.862 -33.046 1.00 97.06 189 SER A CA 1
ATOM 1502 C C . SER A 1 189 ? 5.276 -9.432 -33.125 1.00 97.06 189 SER A C 1
ATOM 1504 O O . SER A 1 189 ? 4.858 -9.881 -34.191 1.00 97.06 189 SER A O 1
ATOM 1506 N N . ALA A 1 190 ? 4.530 -9.435 -32.017 1.00 96.56 190 ALA A N 1
ATOM 1507 C CA . ALA A 1 190 ? 3.268 -10.174 -31.927 1.00 96.56 190 ALA A CA 1
ATOM 1508 C C . ALA A 1 190 ? 2.138 -9.425 -31.203 1.00 96.56 190 ALA A C 1
ATOM 1510 O O . ALA A 1 190 ? 1.077 -10.005 -30.972 1.00 96.56 190 ALA A O 1
ATOM 1511 N N . LYS A 1 191 ? 2.328 -8.148 -30.844 1.00 94.31 191 LYS A N 1
ATOM 1512 C CA . LYS A 1 191 ? 1.358 -7.338 -30.083 1.00 94.31 191 LYS A CA 1
ATOM 1513 C C . LYS A 1 191 ? 0.886 -8.033 -28.804 1.00 94.31 191 LYS A C 1
ATOM 1515 O O . LYS A 1 191 ? -0.286 -7.936 -28.438 1.00 94.31 191 LYS A O 1
ATOM 1520 N N . VAL A 1 192 ? 1.797 -8.736 -28.121 1.00 92.31 192 VAL A N 1
ATOM 1521 C CA . VAL A 1 192 ? 1.512 -9.466 -26.870 1.00 92.31 192 VAL A CA 1
ATOM 1522 C C . VAL A 1 192 ? 0.888 -8.548 -25.816 1.00 92.31 192 VAL A C 1
ATOM 1524 O O . VAL A 1 192 ? -0.003 -8.971 -25.083 1.00 92.31 192 VAL A O 1
ATOM 1527 N N . TYR A 1 193 ? 1.300 -7.279 -25.788 1.00 88.75 193 TYR A N 1
ATOM 1528 C CA . TYR A 1 193 ? 0.793 -6.253 -24.880 1.00 88.75 193 TYR A CA 1
ATOM 1529 C C . TYR A 1 193 ? -0.203 -5.308 -25.576 1.00 88.75 193 TYR A C 1
ATOM 1531 O O . TYR A 1 193 ? -0.404 -4.172 -25.152 1.00 88.75 193 TYR A O 1
ATOM 1539 N N . GLY A 1 194 ? -0.835 -5.756 -26.665 1.00 89.19 194 GLY A N 1
ATOM 1540 C CA . GLY A 1 194 ? -1.822 -4.980 -27.416 1.00 89.19 194 GLY A CA 1
ATOM 1541 C C . GLY A 1 194 ? -1.247 -3.780 -28.174 1.00 89.19 194 GLY A C 1
ATOM 1542 O O . GLY A 1 194 ? -2.012 -2.900 -28.560 1.00 89.19 194 GLY A O 1
ATOM 1543 N N . GLY A 1 195 ? 0.072 -3.724 -28.392 1.00 90.25 195 GLY A N 1
ATOM 1544 C CA . GLY A 1 195 ? 0.755 -2.550 -28.943 1.00 90.25 195 GLY A CA 1
ATOM 1545 C C . GLY A 1 195 ? 1.089 -1.484 -27.895 1.00 90.25 195 GLY A C 1
ATOM 1546 O O . GLY A 1 195 ? 1.570 -0.411 -28.253 1.00 90.25 195 GLY A O 1
ATOM 1547 N N . CYS A 1 196 ? 0.827 -1.766 -26.616 1.00 88.75 196 CYS A N 1
ATOM 1548 C CA . CYS A 1 196 ? 1.103 -0.886 -25.481 1.00 88.75 196 CYS A CA 1
ATOM 1549 C C . CYS A 1 196 ? 2.271 -1.392 -24.620 1.00 88.75 196 CYS A C 1
ATOM 1551 O O . CYS A 1 196 ? 2.386 -1.011 -23.456 1.00 88.75 196 CYS A O 1
ATOM 1553 N N . GLY A 1 197 ? 3.123 -2.270 -25.159 1.00 89.88 197 GLY A N 1
ATOM 1554 C CA . GLY A 1 197 ? 4.348 -2.681 -24.478 1.00 89.88 197 GLY A CA 1
ATOM 1555 C C . GLY A 1 197 ? 5.287 -1.489 -24.238 1.00 89.88 197 GLY A C 1
ATOM 1556 O O . GLY A 1 197 ? 5.149 -0.449 -24.888 1.00 89.88 197 GLY A O 1
ATOM 1557 N N . PRO A 1 198 ? 6.267 -1.620 -23.329 1.00 92.62 198 PRO A N 1
ATOM 1558 C CA . PRO A 1 198 ? 7.235 -0.559 -23.081 1.00 92.62 198 PRO A CA 1
ATOM 1559 C C . PRO A 1 198 ? 8.055 -0.261 -24.341 1.00 92.62 198 PRO A C 1
ATOM 1561 O O . PRO A 1 198 ? 8.209 -1.117 -25.216 1.00 92.62 198 PRO A O 1
ATOM 1564 N N . ARG A 1 199 ? 8.576 0.964 -24.428 1.00 93.19 199 ARG A N 1
ATOM 1565 C CA . ARG A 1 199 ? 9.558 1.384 -25.432 1.00 93.19 199 ARG A CA 1
ATOM 1566 C C . ARG A 1 199 ? 10.735 1.987 -24.690 1.00 93.19 199 ARG A C 1
ATOM 1568 O O . ARG A 1 199 ? 10.570 2.997 -24.007 1.00 93.19 199 ARG A O 1
ATOM 1575 N N . LEU A 1 200 ? 11.877 1.317 -24.753 1.00 92.50 200 LEU A N 1
ATOM 1576 C CA . LEU A 1 200 ? 13.070 1.765 -24.056 1.00 92.50 200 LEU A CA 1
ATOM 1577 C C . LEU A 1 200 ? 13.654 2.974 -24.776 1.00 92.50 200 LEU A C 1
ATOM 1579 O O . LEU A 1 200 ? 13.673 3.047 -26.004 1.00 92.50 200 LEU A O 1
ATOM 1583 N N . ASN A 1 201 ? 14.129 3.923 -23.979 1.00 90.12 201 ASN A N 1
ATOM 1584 C CA . ASN A 1 201 ? 14.960 4.997 -24.491 1.00 90.12 201 ASN A CA 1
ATOM 1585 C C . ASN A 1 201 ? 16.379 4.471 -24.706 1.00 90.12 201 ASN A C 1
ATOM 1587 O O . ASN A 1 201 ? 16.827 3.572 -23.996 1.00 90.12 201 ASN A O 1
ATOM 1591 N N . GLU A 1 202 ? 17.103 5.093 -25.631 1.00 91.56 202 GLU A N 1
ATOM 1592 C CA . GLU A 1 202 ? 18.546 4.886 -25.733 1.00 91.56 202 GLU A CA 1
ATOM 1593 C C . GLU A 1 202 ? 19.232 5.213 -24.396 1.00 91.56 202 GLU A C 1
ATOM 1595 O O . GLU A 1 202 ? 18.852 6.206 -23.755 1.00 91.56 202 GLU A O 1
ATOM 1600 N N . PRO A 1 203 ? 20.263 4.448 -23.991 1.00 90.06 203 PRO A N 1
ATOM 1601 C CA . PRO A 1 203 ? 21.048 4.756 -22.805 1.00 90.06 203 PRO A CA 1
ATOM 1602 C C . PRO A 1 203 ? 21.587 6.190 -22.841 1.00 90.06 203 PRO A C 1
ATOM 1604 O O . PRO A 1 203 ? 22.056 6.687 -23.870 1.00 90.06 203 PRO A O 1
ATOM 1607 N N . LYS A 1 204 ? 21.522 6.870 -21.697 1.00 89.94 204 LYS A N 1
ATOM 1608 C CA . LYS A 1 204 ? 22.047 8.227 -21.507 1.00 89.94 204 LYS A CA 1
ATOM 1609 C C . LYS A 1 204 ? 22.874 8.282 -20.237 1.00 89.94 204 LYS A C 1
ATOM 1611 O O . LYS A 1 204 ? 22.614 7.536 -19.296 1.00 89.94 204 LYS A O 1
ATOM 1616 N N . ASP A 1 205 ? 23.821 9.212 -20.211 1.00 90.50 205 ASP A N 1
ATOM 1617 C CA . ASP A 1 205 ? 24.559 9.525 -18.995 1.00 90.50 205 ASP A CA 1
ATOM 1618 C C . ASP A 1 205 ? 23.588 9.997 -17.891 1.00 90.50 205 ASP A C 1
ATOM 1620 O O . ASP A 1 205 ? 22.690 10.796 -18.179 1.00 90.50 205 ASP A O 1
ATOM 1624 N N . PRO A 1 206 ? 23.723 9.540 -16.632 1.00 87.88 206 PRO A N 1
ATOM 1625 C CA . PRO A 1 206 ? 22.853 9.973 -15.541 1.00 87.88 206 PRO A CA 1
ATOM 1626 C C . PRO A 1 206 ? 22.781 11.495 -15.362 1.00 87.88 206 PRO A C 1
ATOM 1628 O O . PRO A 1 206 ? 21.724 12.006 -14.985 1.00 87.88 206 PRO A O 1
ATOM 1631 N N . ALA A 1 207 ? 23.855 12.234 -15.665 1.00 89.38 207 ALA A N 1
ATOM 1632 C CA . ALA A 1 207 ? 23.884 13.694 -15.592 1.00 89.38 207 ALA A CA 1
ATOM 1633 C C . ALA A 1 207 ? 22.852 14.352 -16.521 1.00 89.38 207 ALA A C 1
ATOM 1635 O O . ALA A 1 207 ? 22.370 15.443 -16.225 1.00 89.38 207 ALA A O 1
ATOM 1636 N N . GLU A 1 208 ? 22.444 13.670 -17.594 1.00 90.06 208 GLU A N 1
ATOM 1637 C CA . GLU A 1 208 ? 21.362 14.127 -18.463 1.00 90.06 208 GLU A CA 1
ATOM 1638 C C . GLU A 1 208 ? 19.999 14.074 -17.769 1.00 90.06 208 GLU A C 1
ATOM 1640 O O . GLU A 1 208 ? 19.105 14.821 -18.146 1.00 90.06 208 GLU A O 1
ATOM 1645 N N . TRP A 1 209 ? 19.781 13.200 -16.787 1.00 87.75 209 TRP A N 1
ATOM 1646 C CA . TRP A 1 209 ? 18.472 13.026 -16.142 1.00 87.75 209 TRP A CA 1
ATOM 1647 C C . TRP A 1 209 ? 18.393 13.651 -14.755 1.00 87.75 209 TRP A C 1
ATOM 1649 O O . TRP A 1 209 ? 17.323 14.114 -14.342 1.00 87.75 209 TRP A O 1
ATOM 1659 N N . LEU A 1 210 ? 19.509 13.657 -14.029 1.00 90.50 210 LEU A N 1
ATOM 1660 C CA . LEU A 1 210 ? 19.570 14.114 -12.650 1.00 90.50 210 LEU A CA 1
ATOM 1661 C C . LEU A 1 210 ? 19.164 15.586 -12.538 1.00 90.50 210 LEU A C 1
ATOM 1663 O O . LEU A 1 210 ? 19.691 16.465 -13.210 1.00 90.50 210 LEU A O 1
ATOM 1667 N N . GLY A 1 211 ? 18.197 15.858 -11.662 1.00 80.75 211 GLY A N 1
ATOM 1668 C CA . GLY A 1 211 ? 17.740 17.219 -11.383 1.00 80.75 211 GLY A CA 1
ATOM 1669 C C . GLY A 1 211 ? 16.780 17.811 -12.419 1.00 80.75 211 GLY A C 1
ATOM 1670 O O . GLY A 1 211 ? 16.252 18.898 -12.174 1.00 80.75 211 GLY A O 1
ATOM 1671 N N . LYS A 1 212 ? 16.467 17.104 -13.517 1.00 86.56 212 LYS A N 1
ATOM 1672 C CA . LYS A 1 212 ? 15.412 17.537 -14.448 1.00 86.56 212 LYS A CA 1
ATOM 1673 C C . LYS A 1 212 ? 14.048 17.634 -13.741 1.00 86.56 212 LYS A C 1
ATOM 1675 O O . LYS A 1 212 ? 13.789 16.900 -12.774 1.00 86.56 212 LYS A O 1
ATOM 1680 N N . PRO A 1 213 ? 13.135 18.507 -14.216 1.00 83.56 213 PRO A N 1
ATOM 1681 C CA . PRO A 1 213 ? 11.748 18.515 -13.756 1.00 83.56 213 PRO A CA 1
ATOM 1682 C C . PRO A 1 213 ? 11.154 17.103 -13.845 1.00 83.56 213 PRO A C 1
ATOM 1684 O O . PRO A 1 213 ? 11.251 16.458 -14.884 1.00 83.56 213 PRO A O 1
ATOM 1687 N N . ASN A 1 214 ? 10.585 16.605 -12.743 1.00 76.62 214 ASN A N 1
ATOM 1688 C CA . ASN A 1 214 ? 10.054 15.237 -12.607 1.00 76.62 214 ASN A CA 1
ATOM 1689 C C . ASN A 1 214 ? 11.058 14.080 -12.828 1.00 76.62 214 ASN A C 1
ATOM 1691 O O . ASN A 1 214 ? 10.643 12.926 -12.852 1.00 76.62 214 ASN A O 1
ATOM 1695 N N . GLY A 1 215 ? 12.360 14.363 -12.934 1.00 83.12 215 GLY A N 1
ATOM 1696 C CA . GLY A 1 215 ? 13.416 13.360 -13.072 1.00 83.12 215 GLY A CA 1
ATOM 1697 C C . GLY A 1 215 ? 14.004 12.875 -11.737 1.00 83.12 215 GLY A C 1
ATOM 1698 O O . GLY A 1 215 ? 13.637 13.396 -10.664 1.00 83.12 215 GLY A O 1
ATOM 1699 N N . PRO A 1 216 ? 14.941 11.902 -11.804 1.00 84.88 216 PRO A N 1
ATOM 1700 C CA . PRO A 1 216 ? 15.709 11.416 -10.662 1.00 84.88 216 PRO A CA 1
ATOM 1701 C C . PRO A 1 216 ? 16.367 12.556 -9.884 1.00 84.88 216 PRO A C 1
ATOM 1703 O O . PRO A 1 216 ? 16.760 13.587 -10.443 1.00 84.88 216 PRO A O 1
ATOM 1706 N N . LYS A 1 217 ? 16.464 12.392 -8.566 1.00 86.69 217 LYS A N 1
ATOM 1707 C CA . LYS A 1 217 ? 17.035 13.413 -7.686 1.00 86.69 217 LYS A CA 1
ATOM 1708 C C . LYS A 1 217 ? 18.532 13.196 -7.533 1.00 86.69 217 LYS A C 1
ATOM 1710 O O . LYS A 1 217 ? 18.974 12.077 -7.306 1.00 86.69 217 LYS A O 1
ATOM 1715 N N . ALA A 1 218 ? 19.290 14.286 -7.640 1.00 88.06 218 ALA A N 1
ATOM 1716 C CA . ALA A 1 218 ? 20.692 14.292 -7.256 1.00 88.06 218 ALA A CA 1
ATOM 1717 C C . ALA A 1 218 ? 20.833 13.982 -5.762 1.00 88.06 218 ALA A C 1
ATOM 1719 O O . ALA A 1 218 ? 19.920 14.240 -4.970 1.00 88.06 218 ALA A O 1
ATOM 1720 N N . LYS A 1 219 ? 21.988 13.438 -5.383 1.00 88.56 219 LYS A N 1
ATOM 1721 C CA . LYS A 1 219 ? 22.309 13.171 -3.984 1.00 88.56 219 LYS A CA 1
ATOM 1722 C C . LYS A 1 219 ? 22.240 14.464 -3.165 1.00 88.56 219 LYS A C 1
ATOM 1724 O O . LYS A 1 219 ? 22.734 15.499 -3.607 1.00 88.56 219 LYS A O 1
ATOM 1729 N N . LEU A 1 220 ? 21.611 14.400 -1.994 1.00 90.25 220 LEU A N 1
ATOM 1730 C CA . LEU A 1 220 ? 21.540 15.535 -1.074 1.00 90.25 220 LEU A CA 1
ATOM 1731 C C . LEU A 1 220 ? 22.775 15.558 -0.172 1.00 90.25 220 LEU A C 1
ATOM 1733 O O . LEU A 1 220 ? 23.326 14.510 0.157 1.00 90.25 220 LEU A O 1
ATOM 1737 N N . GLU A 1 221 ? 23.166 16.747 0.286 1.00 93.75 221 GLU A N 1
ATOM 1738 C CA . GLU A 1 221 ? 24.201 16.886 1.321 1.00 93.75 221 GLU A CA 1
ATOM 1739 C C . GLU A 1 221 ? 23.781 16.200 2.629 1.00 93.75 221 GLU A C 1
ATOM 1741 O O . GLU A 1 221 ? 24.608 15.616 3.326 1.00 93.75 221 GLU A O 1
ATOM 1746 N N . ASN A 1 222 ? 22.479 16.225 2.938 1.00 93.38 222 ASN A N 1
ATOM 1747 C CA . ASN A 1 222 ? 21.896 15.560 4.095 1.00 93.38 222 ASN A CA 1
ATOM 1748 C C . ASN A 1 222 ? 20.674 14.709 3.708 1.00 93.38 222 ASN A C 1
ATOM 1750 O O . ASN A 1 222 ? 19.558 15.212 3.593 1.00 93.38 222 ASN A O 1
ATOM 1754 N N . GLU A 1 223 ? 20.877 13.398 3.568 1.00 91.50 223 GLU A N 1
ATOM 1755 C CA . GLU A 1 223 ? 19.813 12.404 3.339 1.00 91.50 223 GLU A CA 1
ATOM 1756 C C . GLU A 1 223 ? 19.229 11.833 4.647 1.00 91.50 223 GLU A C 1
ATOM 1758 O O . GLU A 1 223 ? 18.400 10.923 4.625 1.00 91.50 223 GLU A O 1
ATOM 1763 N N . LYS A 1 224 ? 19.665 12.337 5.807 1.00 92.00 224 LYS A N 1
ATOM 1764 C CA . LYS A 1 224 ? 19.194 11.907 7.131 1.00 92.00 224 LYS A CA 1
ATOM 1765 C C . LYS A 1 224 ? 18.859 13.113 8.017 1.00 92.00 224 LYS A C 1
ATOM 1767 O O . LYS A 1 224 ? 19.447 13.264 9.092 1.00 92.00 224 LYS A O 1
ATOM 1772 N N . PRO A 1 225 ? 17.936 13.994 7.586 1.00 92.50 225 PRO A N 1
ATOM 1773 C CA . PRO A 1 225 ? 17.480 15.088 8.429 1.00 92.50 225 PRO A CA 1
ATOM 1774 C C . PRO A 1 225 ? 16.828 14.546 9.707 1.00 92.50 225 PRO A C 1
ATOM 1776 O O . PRO A 1 225 ? 16.333 13.416 9.753 1.00 92.50 225 PRO A O 1
ATOM 1779 N N . LYS A 1 226 ? 16.827 15.363 10.763 1.00 92.38 226 LYS A N 1
ATOM 1780 C CA . LYS A 1 226 ? 16.125 15.030 12.004 1.00 92.38 226 LYS A CA 1
ATOM 1781 C C . LYS A 1 226 ? 14.626 14.931 11.713 1.00 92.38 226 LYS A C 1
ATOM 1783 O O . LYS A 1 226 ? 14.074 15.810 11.064 1.00 92.38 226 LYS A O 1
ATOM 1788 N N . GLY A 1 227 ? 13.986 13.873 12.208 1.00 88.62 227 GLY A N 1
ATOM 1789 C CA . GLY A 1 227 ? 12.544 13.696 12.062 1.00 88.62 227 GLY A CA 1
ATOM 1790 C C . GLY A 1 227 ? 11.748 14.806 12.750 1.00 88.62 227 GLY A C 1
ATOM 1791 O O . GLY A 1 227 ? 12.141 15.307 13.808 1.00 88.62 227 GLY A O 1
ATOM 1792 N N . GLU A 1 228 ? 10.612 15.143 12.153 1.00 88.00 228 GLU A N 1
ATOM 1793 C CA . GLU A 1 228 ? 9.649 16.118 12.659 1.00 88.00 228 GLU A CA 1
ATOM 1794 C C . GLU A 1 228 ? 8.362 15.405 13.084 1.00 88.00 228 GLU A C 1
ATOM 1796 O O . GLU A 1 228 ? 7.996 14.365 12.531 1.00 88.00 228 GLU A O 1
ATOM 1801 N N . THR A 1 229 ? 7.674 15.953 14.083 1.00 87.38 229 THR A N 1
ATOM 1802 C CA . THR A 1 229 ? 6.406 15.418 14.587 1.00 87.38 229 THR A CA 1
ATOM 1803 C C . THR A 1 229 ? 5.306 16.466 14.479 1.00 87.38 229 THR A C 1
ATOM 1805 O O . THR A 1 229 ? 5.564 17.668 14.462 1.00 87.38 229 THR A O 1
ATOM 1808 N N . ILE A 1 230 ? 4.060 16.000 14.411 1.00 85.56 230 ILE A N 1
ATOM 1809 C CA . ILE A 1 230 ? 2.865 16.843 14.428 1.00 85.56 230 ILE A CA 1
ATOM 1810 C C . ILE A 1 230 ? 2.037 16.520 15.671 1.00 85.56 230 ILE A C 1
ATOM 1812 O O . ILE A 1 230 ? 1.919 15.357 16.062 1.00 85.56 230 ILE A O 1
ATOM 1816 N N . VAL A 1 231 ? 1.464 17.551 16.290 1.00 90.88 231 VAL A N 1
ATOM 1817 C CA . VAL A 1 231 ? 0.503 17.394 17.389 1.00 90.88 231 VAL A CA 1
ATOM 1818 C C . VAL A 1 231 ? -0.759 16.715 16.851 1.00 90.88 231 VAL A C 1
ATOM 1820 O O . VAL A 1 231 ? -1.304 17.122 15.824 1.00 90.88 231 VAL A O 1
ATOM 1823 N N . TYR A 1 232 ? -1.224 15.666 17.528 1.00 88.81 232 TYR A N 1
ATOM 1824 C CA . TYR A 1 232 ? -2.292 14.809 17.011 1.00 88.81 232 TYR A CA 1
ATOM 1825 C C . TYR A 1 232 ? -3.624 15.550 16.846 1.00 88.81 232 TYR A C 1
ATOM 1827 O O . TYR A 1 232 ? -4.349 15.346 15.877 1.00 88.81 232 TYR A O 1
ATOM 1835 N N . GLU A 1 233 ? -3.933 16.468 17.752 1.00 89.75 233 GLU A N 1
ATOM 1836 C CA . GLU A 1 233 ? -5.144 17.281 17.709 1.00 89.75 233 GLU A CA 1
ATOM 1837 C C . GLU A 1 233 ? -5.170 18.188 16.470 1.00 89.75 233 GLU A C 1
ATOM 1839 O O . GLU A 1 233 ? -6.220 18.359 15.852 1.00 89.75 233 GLU A O 1
ATOM 1844 N N . GLU A 1 234 ? -4.017 18.721 16.057 1.00 89.50 234 GLU A N 1
ATOM 1845 C CA . GLU A 1 234 ? -3.895 19.523 14.833 1.00 89.50 234 GLU A CA 1
ATOM 1846 C C . GLU A 1 234 ? -4.085 18.668 13.576 1.00 89.50 234 GLU A C 1
ATOM 1848 O O . GLU A 1 234 ? -4.719 19.095 12.607 1.00 89.50 234 GLU A O 1
ATOM 1853 N N . LEU A 1 235 ? -3.614 17.421 13.613 1.00 87.62 235 LEU A N 1
ATOM 1854 C CA . LEU A 1 235 ? -3.868 16.450 12.556 1.00 87.62 235 LEU A CA 1
ATOM 1855 C C . LEU A 1 235 ? -5.366 16.125 12.427 1.00 87.62 235 LEU A C 1
ATOM 1857 O O . LEU A 1 235 ? -5.902 16.142 11.320 1.00 87.62 235 LEU A O 1
ATOM 1861 N N . ILE A 1 236 ? -6.052 15.855 13.542 1.00 87.88 236 ILE A N 1
ATOM 1862 C CA . ILE A 1 236 ? -7.493 15.565 13.537 1.00 87.88 236 ILE A CA 1
ATOM 1863 C C . ILE A 1 236 ? -8.291 16.761 13.025 1.00 87.88 236 ILE A C 1
ATOM 1865 O O . ILE A 1 236 ? -9.198 16.576 12.211 1.00 87.88 236 ILE A O 1
ATOM 1869 N N . LYS A 1 237 ? -7.941 17.988 13.435 1.00 87.06 237 LYS A N 1
ATOM 1870 C CA . LYS A 1 237 ? -8.540 19.207 12.873 1.00 87.06 237 LYS A CA 1
ATOM 1871 C C . LYS A 1 237 ? -8.401 19.208 11.355 1.00 87.06 237 LYS A C 1
ATOM 1873 O O . LYS A 1 237 ? -9.419 19.244 10.679 1.00 87.06 237 LYS A O 1
ATOM 1878 N N . ARG A 1 238 ? -7.189 19.030 10.814 1.00 85.06 238 ARG A N 1
ATOM 1879 C CA . ARG A 1 238 ? -6.956 18.962 9.357 1.00 85.06 238 ARG A CA 1
ATOM 1880 C C . ARG A 1 238 ? -7.840 17.929 8.653 1.00 85.06 238 ARG A C 1
ATOM 1882 O O . ARG A 1 238 ? -8.296 18.176 7.542 1.00 85.06 238 ARG A O 1
ATOM 1889 N N . TRP A 1 239 ? -8.091 16.783 9.282 1.00 86.62 239 TRP A N 1
ATOM 1890 C CA . TRP A 1 239 ? -8.950 15.731 8.729 1.00 86.62 239 TRP A CA 1
ATOM 1891 C C . TRP A 1 239 ? -10.452 16.009 8.816 1.00 86.62 239 TRP A C 1
ATOM 1893 O O . TRP A 1 239 ? -11.224 15.333 8.135 1.00 86.62 239 TRP A O 1
ATOM 1903 N N . THR A 1 240 ? -10.872 16.965 9.643 1.00 80.44 240 THR A N 1
ATOM 1904 C CA . THR A 1 240 ? -12.284 17.227 9.957 1.00 80.44 240 THR A CA 1
ATOM 1905 C C . THR A 1 240 ? -12.783 18.598 9.499 1.00 80.44 240 THR A C 1
ATOM 1907 O O . THR A 1 240 ? -13.995 18.771 9.398 1.00 80.44 240 THR A O 1
ATOM 1910 N N . THR A 1 241 ? -11.901 19.556 9.195 1.00 67.31 241 THR A N 1
ATOM 1911 C CA . THR A 1 241 ? -12.261 20.936 8.807 1.00 67.31 241 THR A CA 1
ATOM 1912 C C . THR A 1 241 ? -12.233 21.226 7.303 1.00 67.31 241 THR A C 1
ATOM 1914 O O . THR A 1 241 ? -12.325 2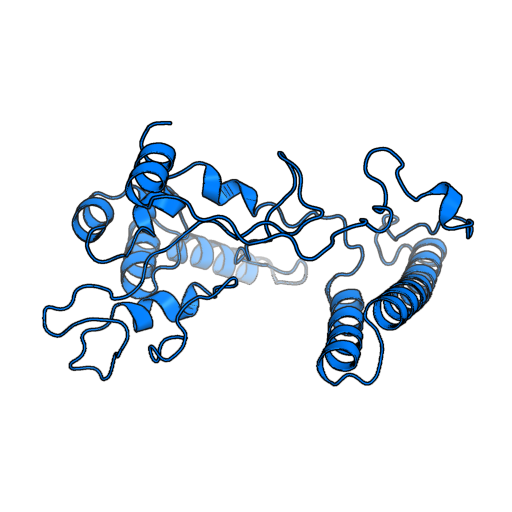2.394 6.925 1.00 67.31 241 THR A O 1
ATOM 1917 N N . GLN A 1 242 ? -12.139 20.209 6.442 1.00 53.25 242 GLN A N 1
ATOM 1918 C CA . GLN A 1 242 ? -12.186 20.368 4.979 1.00 53.25 242 GLN A CA 1
ATOM 1919 C C . GLN A 1 242 ? -13.400 19.687 4.354 1.00 53.25 242 GLN A C 1
ATOM 1921 O O . GLN A 1 242 ? -13.644 18.499 4.672 1.00 53.25 242 GLN A O 1
#